Protein AF-0000000085162222 (afdb_homodimer)

Solvent-accessible surface area (backbone atoms only — not comparable to full-atom values): 20323 Å² total; per-residue (Å²): 113,52,73,44,57,71,78,53,86,78,45,79,50,59,73,36,70,49,78,46,74,47,79,43,82,56,97,87,47,47,28,31,40,34,40,39,37,27,63,34,43,75,60,68,41,73,46,77,55,90,89,38,77,44,76,61,39,38,64,49,14,30,39,41,32,40,37,38,59,94,36,49,45,34,37,40,36,23,17,42,73,84,66,46,70,60,36,41,39,35,40,35,26,77,35,52,42,71,39,88,97,62,36,31,32,37,43,54,58,35,33,40,41,30,39,80,86,60,56,61,46,80,44,44,62,67,53,32,50,50,35,41,76,71,62,55,41,51,70,60,54,54,34,47,49,54,36,52,50,34,52,50,51,43,47,45,74,73,41,40,68,62,52,50,52,56,53,47,49,53,49,55,57,48,49,53,52,52,52,53,56,52,58,59,56,61,64,67,75,105,112,51,74,45,58,70,79,53,86,79,45,79,50,59,72,36,70,47,78,47,74,46,81,44,81,55,98,89,47,45,28,32,39,34,38,40,37,27,63,33,42,75,61,67,41,73,46,79,55,90,91,39,78,46,75,61,40,37,64,47,14,31,38,40,31,40,38,40,58,91,34,49,45,34,36,40,34,23,17,42,73,85,66,46,72,61,35,40,39,34,40,34,28,77,36,51,43,70,40,88,98,62,36,30,31,38,45,54,58,34,32,42,41,30,39,80,86,59,56,61,44,81,43,46,63,66,53,33,50,50,35,41,76,70,62,56,43,50,70,60,56,56,34,47,51,53,35,52,50,35,52,50,51,43,48,44,74,72,42,40,69,62,50,50,51,56,52,47,49,53,50,54,55,49,50,52,53,52,55,53,56,51,59,59,55,60,63,66,75,106

Sequence (380 aa):
MKVKYIDKRHWRRLIERDYTEVKVNNNKFKGIIGLITMKKVKEPLKVNVVGQTIVVADDNYQWLQIVPDKKRYSITVMLDEQGSPLEYYFDINIKNITQKGKARTVDLCLDVIVLPNGKYELVDEDDLLRALESKQISKKQYHEAYIIAHQLMMKIDNDFPGMQDNIMYCYNKIKRKYLSDKHTTHHHRSMKVKYIDKRHWRRLIERDYTEVKVNNNKFKGIIGLITMKKVKEPLKVNVVGQTIVVADDNYQWLQIVPDKKRYSITVMLDEQGSPLEYYFDINIKNITQKGKARTVDLCLDVIVLPNGKYELVDEDDLLRALESKQISKKQYHEAYIIAHQLMMKIDNDFPGMQDNIMYCYNKIKRKYLSDKHTTHHHRS

Organism: Staphylococcus carnosus (strain TM300) (NCBI:txid396513)

InterPro domains:
  IPR007295 Domain of unknown function DUF402 [PF04167] (62-158)
  IPR035930 FomD-like superfamily [G3DSA:2.40.380.10] (38-166)
  IPR035930 FomD-like superfamily [SSF159234] (1-158)

Radius of gyration: 27.41 Å; Cα contacts (8 Å, |Δi|>4): 811; chains: 2; bounding box: 39×102×57 Å

Nearest PDB structures (foldseek):
  8rza-assembly1_A-2  TM=8.280E-01  e=1.532E-06  Pyrococcus furiosus
  8wo8-assembly1_A-3  TM=7.906E-01  e=1.353E-05  Pyrococcus furiosus DSM 3638
  3exm-assembly1_A  TM=7.056E-01  e=6.545E-06  Streptomyces coelicolor A3(2)
  8rzf-assembly1_A  TM=7.342E-01  e=1.023E-05  Sulfolobus acidocaldarius
  7d8q-assembly1_A  TM=6.157E-01  e=6.921E-06  Staphylococcus aureus RF122

pLDDT: mean 95.23, std 9.15, range [34.5, 98.88]

Structure (mmCIF, N/CA/C/O backbone):
data_AF-0000000085162222-model_v1
#
loop_
_entity.id
_entity.type
_entity.pdbx_description
1 polymer 'DUF402 domain-containing protein'
#
loop_
_atom_site.group_PDB
_atom_site.id
_atom_site.type_symbol
_atom_site.label_atom_id
_atom_site.label_alt_id
_atom_site.label_comp_id
_atom_site.label_asym_id
_atom_site.label_entity_id
_atom_site.label_seq_id
_atom_site.pdbx_PDB_ins_code
_atom_site.Cartn_x
_atom_site.Cartn_y
_atom_site.Cartn_z
_atom_site.occupancy
_atom_site.B_iso_or_equiv
_atom_site.auth_seq_id
_atom_site.auth_comp_id
_atom_site.auth_asym_id
_atom_site.auth_atom_id
_atom_site.pdbx_PDB_model_num
ATOM 1 N N . MET A 1 1 ? 11.953 5.043 16.891 1 71.88 1 MET A N 1
ATOM 2 C CA . MET A 1 1 ? 10.664 5.652 16.562 1 71.88 1 MET A CA 1
ATOM 3 C C . MET A 1 1 ? 10.641 7.125 16.969 1 71.88 1 MET A C 1
ATOM 5 O O . MET A 1 1 ? 11.258 7.512 17.969 1 71.88 1 MET A O 1
ATOM 9 N N . LYS A 1 2 ? 10.109 7.91 16.031 1 86.75 2 LYS A N 1
ATOM 10 C CA . LYS A 1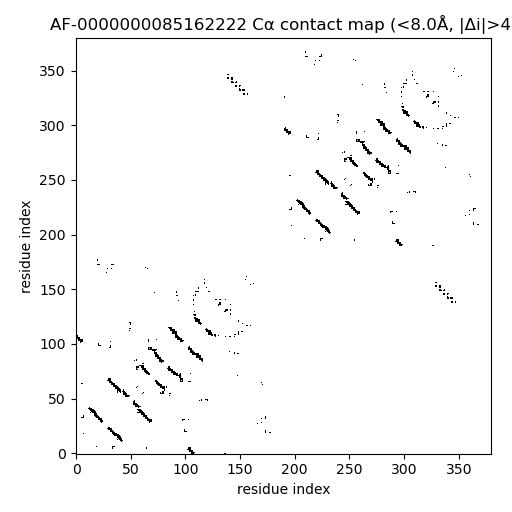 2 ? 10.164 9.352 16.234 1 86.75 2 LYS A CA 1
ATOM 11 C C . LYS A 1 2 ? 8.82 9.891 16.719 1 86.75 2 LYS A C 1
ATOM 13 O O . LYS A 1 2 ? 7.777 9.625 16.125 1 86.75 2 LYS A O 1
ATOM 18 N N . VAL A 1 3 ? 8.781 10.398 17.906 1 93.44 3 VAL A N 1
ATOM 19 C CA . VAL A 1 3 ? 7.613 11.07 18.453 1 93.44 3 VAL A CA 1
ATOM 20 C C . VAL A 1 3 ? 7.59 12.531 18.016 1 93.44 3 VAL A C 1
ATOM 22 O O . VAL A 1 3 ? 8.602 13.227 18.109 1 93.44 3 VAL A O 1
ATOM 25 N N . LYS A 1 4 ? 6.445 12.992 17.484 1 94.81 4 LYS A N 1
ATOM 26 C CA . LYS A 1 4 ? 6.301 14.359 17 1 94.81 4 LYS A CA 1
ATOM 27 C C . LYS A 1 4 ? 5.223 15.109 17.781 1 94.81 4 LYS A C 1
ATOM 29 O O . LYS A 1 4 ? 4.035 14.797 17.672 1 94.81 4 LYS A O 1
ATOM 34 N N . TYR A 1 5 ? 5.688 16.016 18.531 1 95.12 5 TYR A N 1
ATOM 35 C CA . TYR A 1 5 ? 4.723 16.891 19.172 1 95.12 5 TYR A CA 1
ATOM 36 C C . TYR A 1 5 ? 4.195 17.938 18.188 1 95.12 5 TYR A C 1
ATOM 38 O O . TYR A 1 5 ? 4.949 18.469 17.375 1 95.12 5 TYR A O 1
ATOM 46 N N . ILE A 1 6 ? 2.951 18.312 18.359 1 95.94 6 ILE A N 1
ATOM 47 C CA . ILE A 1 6 ? 2.328 19.078 17.281 1 95.94 6 ILE A CA 1
ATOM 48 C C . ILE A 1 6 ? 2.555 20.562 17.5 1 95.94 6 ILE A C 1
ATOM 50 O O . ILE A 1 6 ? 2.324 21.375 16.594 1 95.94 6 ILE A O 1
ATOM 54 N N . ASP A 1 7 ? 3.053 21 18.641 1 93.38 7 ASP A N 1
ATOM 55 C CA . ASP A 1 7 ? 3.221 22.422 18.938 1 93.38 7 ASP A CA 1
ATOM 56 C C . ASP A 1 7 ? 4.543 22.953 18.375 1 93.38 7 ASP A C 1
ATOM 58 O O . ASP A 1 7 ? 4.809 24.156 18.406 1 93.38 7 ASP A O 1
ATOM 62 N N . LYS A 1 8 ? 5.398 22.172 17.859 1 90.62 8 LYS A N 1
ATOM 63 C CA . LYS A 1 8 ? 6.66 22.531 17.219 1 90.62 8 LYS A CA 1
ATOM 64 C C . LYS A 1 8 ? 7.508 23.422 18.125 1 90.62 8 LYS A C 1
ATOM 66 O O . LYS A 1 8 ? 8.141 24.359 17.641 1 90.62 8 LYS A O 1
ATOM 71 N N . ARG A 1 9 ? 7.52 23.141 19.391 1 85.19 9 ARG A N 1
ATOM 72 C CA . ARG A 1 9 ? 8.148 24.031 20.375 1 85.19 9 ARG A CA 1
ATOM 73 C C . ARG A 1 9 ? 9.664 24.062 20.188 1 85.19 9 ARG A C 1
ATOM 75 O O . ARG A 1 9 ? 10.328 25.016 20.594 1 85.19 9 ARG A O 1
ATOM 82 N N . HIS A 1 10 ? 10.117 23.156 19.469 1 86.19 10 HIS A N 1
ATOM 83 C CA . HIS A 1 10 ? 11.57 23.094 19.344 1 86.19 10 HIS A CA 1
ATOM 84 C C . HIS A 1 10 ? 12.008 23.406 17.922 1 86.19 10 HIS A C 1
ATOM 86 O O . HIS A 1 10 ? 13.172 23.188 17.578 1 86.19 10 HIS A O 1
ATOM 92 N N . TRP A 1 11 ? 11.125 23.906 17.125 1 91.12 11 TRP A N 1
ATOM 93 C CA . TRP A 1 11 ? 11.484 24.266 15.758 1 91.12 11 TRP A CA 1
ATOM 94 C C . TRP A 1 11 ? 12.25 25.578 15.719 1 91.12 11 TRP A C 1
ATOM 96 O O . TRP A 1 11 ? 11.672 26.641 15.914 1 91.12 11 TRP A O 1
ATOM 106 N N . ARG A 1 12 ? 13.422 25.562 15.391 1 92.06 12 ARG A N 1
ATOM 107 C CA . ARG A 1 12 ? 14.367 26.672 15.539 1 92.06 12 ARG A CA 1
ATOM 108 C C . ARG A 1 12 ? 14.031 27.797 14.57 1 92.06 12 ARG A C 1
ATOM 110 O O . ARG A 1 12 ? 14.422 28.953 14.797 1 92.06 12 ARG A O 1
ATOM 117 N N . ARG A 1 13 ? 13.32 27.531 13.555 1 94.75 13 ARG A N 1
ATOM 118 C CA . ARG A 1 13 ? 12.977 28.547 12.562 1 94.75 13 ARG A CA 1
ATOM 119 C C . ARG A 1 13 ? 11.93 29.5 13.102 1 94.75 13 ARG A C 1
ATOM 121 O O . ARG A 1 13 ? 11.758 30.609 12.57 1 94.75 13 ARG A O 1
ATOM 128 N N . LEU A 1 14 ? 11.211 29.062 14.078 1 94.56 14 LEU A N 1
ATOM 129 C CA . LEU A 1 14 ? 10.164 29.891 14.672 1 94.56 14 LEU A CA 1
ATOM 130 C C . LEU A 1 14 ? 10.734 30.812 15.727 1 94.56 14 LEU A C 1
ATOM 132 O O . LEU A 1 14 ? 11.008 30.406 16.859 1 94.56 14 LEU A O 1
ATOM 136 N N . ILE A 1 15 ? 10.914 32.125 15.5 1 95.19 15 ILE A N 1
ATOM 137 C CA . ILE A 1 15 ? 11.461 33.094 16.422 1 95.19 15 ILE A CA 1
ATOM 138 C C . ILE A 1 15 ? 10.367 33.562 17.391 1 95.19 15 ILE A C 1
ATOM 140 O O . ILE A 1 15 ? 10.594 33.625 18.609 1 95.19 15 ILE A O 1
ATOM 144 N N . GLU A 1 16 ? 9.227 33.969 16.891 1 96.25 16 GLU A N 1
ATOM 145 C CA . GLU A 1 16 ? 8.047 34.375 17.641 1 96.25 16 GLU A CA 1
ATOM 146 C C . GLU A 1 16 ? 6.793 33.688 17.125 1 96.25 16 GLU A C 1
ATOM 148 O O . GLU A 1 16 ? 6.52 33.719 15.922 1 96.25 16 GLU A O 1
ATOM 153 N N . ARG A 1 17 ? 6.055 33.062 18 1 95.56 17 ARG A N 1
ATOM 154 C CA . ARG A 1 17 ? 4.871 32.312 17.578 1 95.56 17 ARG A CA 1
ATOM 155 C C . ARG A 1 17 ? 3.768 32.406 18.625 1 95.56 17 ARG A C 1
ATOM 157 O O . ARG A 1 17 ? 4.035 32.688 19.781 1 95.56 17 ARG A O 1
ATOM 164 N N . ASP A 1 18 ? 2.557 32.25 18.141 1 95.75 18 ASP A N 1
ATOM 165 C CA . ASP A 1 18 ? 1.422 31.922 18.984 1 95.75 18 ASP A CA 1
ATOM 166 C C . ASP A 1 18 ? 0.976 30.469 18.766 1 95.75 18 ASP A C 1
ATOM 168 O O . ASP A 1 18 ? 1.063 29.953 17.641 1 95.75 18 ASP A O 1
ATOM 172 N N . TYR A 1 19 ? 0.586 29.844 19.812 1 96.62 19 TYR A N 1
ATOM 173 C CA . TYR A 1 19 ? 0.063 28.484 19.703 1 96.62 19 TYR A CA 1
ATOM 174 C C . TYR A 1 19 ? -1.286 28.375 20.406 1 96.62 19 TYR A C 1
ATOM 176 O O . TYR A 1 19 ? -1.431 28.766 21.562 1 96.62 19 TYR A O 1
ATOM 184 N N . THR A 1 20 ? -2.244 27.938 19.719 1 97 20 THR A N 1
ATOM 185 C CA . THR A 1 20 ? -3.57 27.625 20.234 1 97 20 THR A CA 1
ATOM 186 C C . THR A 1 20 ? -3.893 26.156 20.031 1 97 20 THR A C 1
ATOM 188 O O . THR A 1 20 ? -3.514 25.562 19.016 1 97 20 THR A O 1
ATOM 191 N N . GLU A 1 21 ? -4.539 25.484 20.938 1 97.88 21 GLU A N 1
ATOM 192 C CA . GLU A 1 21 ? -4.918 24.078 20.859 1 97.88 21 GLU A CA 1
ATOM 193 C C . GLU A 1 21 ? -6.34 23.859 21.359 1 97.88 21 GLU A C 1
ATOM 195 O O . GLU A 1 21 ? -6.742 24.438 22.375 1 97.88 21 GLU A O 1
ATOM 200 N N . VAL A 1 22 ? -7.09 23 20.688 1 97.5 22 VAL A N 1
ATOM 201 C CA . VAL A 1 22 ? -8.453 22.703 21.109 1 97.5 22 VAL A CA 1
ATOM 202 C C . VAL A 1 22 ? -8.727 21.219 20.938 1 97.5 22 VAL A C 1
ATOM 204 O O . VAL A 1 22 ? -8.297 20.609 19.953 1 97.5 22 VAL A O 1
ATOM 207 N N . LYS A 1 23 ? -9.328 20.609 21.922 1 97.75 23 LYS A N 1
ATOM 208 C CA . LYS A 1 23 ? -9.883 19.266 21.781 1 97.75 23 LYS A CA 1
ATOM 209 C C . LYS A 1 23 ? -11.305 19.312 21.219 1 97.75 23 LYS A C 1
ATOM 211 O O . LYS A 1 23 ? -12.141 20.078 21.703 1 97.75 23 LYS A O 1
ATOM 216 N N . VAL A 1 24 ? -11.531 18.594 20.25 1 97.69 24 VAL A N 1
ATOM 217 C CA . VAL A 1 24 ? -12.844 18.594 19.594 1 97.69 24 VAL A CA 1
ATOM 218 C C . VAL A 1 24 ? -13.461 17.188 19.688 1 97.69 24 VAL A C 1
ATOM 220 O O . VAL A 1 24 ? -12.766 16.188 19.516 1 97.69 24 VAL A O 1
ATOM 223 N N . ASN A 1 25 ? -14.734 17.016 20.016 1 97.31 25 ASN A N 1
ATOM 224 C CA . ASN A 1 25 ? -15.5 15.773 20.047 1 97.31 25 ASN A CA 1
ATOM 225 C C . ASN A 1 25 ? -16.953 16 19.609 1 97.31 25 ASN A C 1
ATOM 227 O O . ASN A 1 25 ? -17.828 16.172 20.453 1 97.31 25 ASN A O 1
ATOM 231 N N . ASN A 1 26 ? -17.172 16.047 18.375 1 96.5 26 ASN A N 1
ATOM 232 C CA . ASN A 1 26 ? -18.516 16.172 17.828 1 96.5 26 ASN A CA 1
ATOM 233 C C . ASN A 1 26 ? -18.688 15.305 16.578 1 96.5 26 ASN A C 1
ATOM 235 O O . ASN A 1 26 ? -17.844 14.461 16.281 1 96.5 26 ASN A O 1
ATOM 239 N N . ASN A 1 27 ? -19.766 15.406 15.852 1 95.44 27 ASN A N 1
ATOM 240 C CA . ASN A 1 27 ? -20.094 14.531 14.734 1 95.44 27 ASN A CA 1
ATOM 241 C C . ASN A 1 27 ? -19.172 14.773 13.539 1 95.44 27 ASN A C 1
ATOM 243 O O . ASN A 1 27 ? -19.031 13.906 12.68 1 95.44 27 ASN A O 1
ATOM 247 N N . LYS A 1 28 ? -18.469 15.883 13.484 1 95.19 28 LYS A N 1
ATOM 248 C CA . LYS A 1 28 ? -17.656 16.25 12.328 1 95.19 28 LYS A CA 1
ATOM 249 C C . LYS A 1 28 ? -16.188 15.867 12.547 1 95.19 28 LYS A C 1
ATOM 251 O O . LYS A 1 28 ? -15.484 15.508 11.602 1 95.19 28 LYS A O 1
ATOM 256 N N . PHE A 1 29 ? -15.836 15.938 13.828 1 97.81 29 PHE A N 1
ATOM 257 C CA . PHE A 1 29 ? -14.422 15.672 14.094 1 97.81 29 PHE A CA 1
ATOM 258 C C . PHE A 1 29 ? -14.211 15.281 15.555 1 97.81 29 PHE A C 1
ATOM 260 O O . PHE A 1 29 ? -14.812 15.867 16.453 1 97.81 29 PHE A O 1
ATOM 267 N N . LYS A 1 30 ? -13.477 14.289 15.812 1 98.31 30 LYS A N 1
ATOM 268 C CA . LYS A 1 30 ? -13.008 13.867 17.125 1 98.31 30 LYS A CA 1
ATOM 269 C C . LYS A 1 30 ? -11.484 13.797 17.172 1 98.31 30 LYS A C 1
ATOM 271 O O . LYS A 1 30 ? -10.875 13.016 16.453 1 98.31 30 LYS A O 1
ATOM 276 N N . GLY A 1 31 ? -10.828 14.68 17.953 1 98.62 31 GLY A N 1
ATOM 277 C CA . GLY A 1 31 ? -9.375 14.75 18.062 1 98.62 31 GLY A CA 1
ATOM 278 C C . GLY A 1 31 ? -8.875 16.078 18.562 1 98.62 31 GLY A C 1
ATOM 279 O O . GLY A 1 31 ? -9.57 16.766 19.312 1 98.62 31 GLY A O 1
ATOM 280 N N . ILE A 1 32 ? -7.66 16.375 18.328 1 98.69 32 ILE A N 1
ATOM 281 C CA . ILE A 1 32 ? -7.039 17.625 18.766 1 98.69 32 ILE A CA 1
ATOM 282 C C . ILE A 1 32 ? -6.629 18.438 17.547 1 98.69 32 ILE A C 1
ATOM 284 O O . ILE A 1 32 ? -6.133 17.891 16.562 1 98.69 32 ILE A O 1
ATOM 288 N N . ILE A 1 33 ? -6.891 19.719 17.578 1 98.69 33 ILE A N 1
ATOM 289 C CA . ILE A 1 33 ? -6.441 20.672 16.578 1 98.69 33 ILE A CA 1
ATOM 290 C C . ILE A 1 33 ? -5.477 21.672 17.219 1 98.69 33 ILE A C 1
ATOM 292 O O . ILE A 1 33 ? -5.711 22.141 18.328 1 98.69 33 ILE A O 1
ATOM 296 N N . GLY A 1 34 ? -4.414 21.891 16.578 1 98.44 34 GLY A N 1
ATOM 297 C CA . GLY A 1 34 ? -3.467 22.922 16.969 1 98.44 34 GLY A CA 1
ATOM 298 C C . GLY A 1 34 ? -3.199 23.922 15.867 1 98.44 34 GLY A C 1
ATOM 299 O O . GLY A 1 34 ? -3.154 23.578 14.688 1 98.44 34 GLY A O 1
ATOM 300 N N . LEU A 1 35 ? -3.039 25.156 16.25 1 98.38 35 LEU A N 1
ATOM 301 C CA . LEU A 1 35 ? -2.729 26.219 15.305 1 98.38 35 LEU A CA 1
ATOM 302 C C . LEU A 1 35 ? -1.463 26.969 15.719 1 98.38 35 LEU A C 1
ATOM 304 O O . LEU A 1 35 ? -1.396 27.516 16.812 1 98.38 35 LEU A O 1
ATOM 308 N N . ILE A 1 36 ? -0.525 26.891 14.914 1 98 36 ILE A N 1
ATOM 309 C CA . ILE A 1 36 ? 0.701 27.656 15.086 1 98 36 ILE A CA 1
ATOM 310 C C . ILE A 1 36 ? 0.65 28.906 14.211 1 98 36 ILE A C 1
ATOM 312 O O . ILE A 1 36 ? 0.542 28.812 12.984 1 98 36 ILE A O 1
ATOM 316 N N . THR A 1 37 ? 0.697 30.062 14.789 1 97.44 37 THR A N 1
ATOM 317 C CA . THR A 1 37 ? 0.784 31.328 14.062 1 97.44 37 THR A CA 1
ATOM 318 C C . THR A 1 37 ? 2.201 31.891 14.117 1 97.44 37 THR A C 1
ATOM 320 O O . THR A 1 37 ? 2.693 32.219 15.195 1 97.44 37 THR A O 1
ATOM 323 N N . MET A 1 38 ? 2.811 32 12.984 1 97.88 38 MET A N 1
ATOM 324 C CA . MET A 1 38 ? 4.195 32.438 12.891 1 97.88 38 MET A CA 1
ATOM 325 C C . MET A 1 38 ? 4.273 33.969 12.789 1 97.88 38 MET A C 1
ATOM 327 O O . MET A 1 38 ? 4.27 34.531 11.688 1 97.88 38 MET A O 1
ATOM 331 N N . LYS A 1 39 ? 4.492 34.531 13.945 1 97.25 39 LYS A N 1
ATOM 332 C CA . LYS A 1 39 ? 4.629 35.969 13.922 1 97.25 39 LYS A CA 1
ATOM 333 C C . LYS A 1 39 ? 5.918 36.406 13.211 1 97.25 39 LYS A C 1
ATOM 335 O O . LYS A 1 39 ? 5.918 37.344 12.414 1 97.25 39 LYS A O 1
ATOM 340 N N . LYS A 1 40 ? 6.996 35.75 13.594 1 97.94 40 LYS A N 1
ATOM 341 C CA . LYS A 1 40 ? 8.305 36 12.992 1 97.94 40 LYS A CA 1
ATOM 342 C C . LYS A 1 40 ? 9.07 34.688 12.805 1 97.94 40 LYS A C 1
ATOM 344 O O . LYS A 1 40 ? 9.133 33.875 13.719 1 97.94 40 LYS A O 1
ATOM 349 N N . VAL A 1 41 ? 9.617 34.469 11.578 1 98.06 41 VAL A N 1
ATOM 350 C CA . VAL A 1 41 ? 10.461 33.281 11.328 1 98.06 41 VAL A CA 1
ATOM 351 C C . VAL A 1 41 ? 11.883 33.75 11.008 1 98.06 41 VAL A C 1
ATOM 353 O O . VAL A 1 41 ? 12.094 34.875 10.562 1 98.06 41 VAL A O 1
ATOM 356 N N . LYS A 1 42 ? 12.82 32.938 11.289 1 97.94 42 LYS A N 1
ATOM 357 C CA . LYS A 1 42 ? 14.219 33.25 11.008 1 97.94 42 LYS A CA 1
ATOM 358 C C . LYS A 1 42 ? 14.438 33.469 9.516 1 97.94 42 LYS A C 1
ATOM 360 O O . LYS A 1 42 ? 15.117 34.438 9.125 1 97.94 42 LYS A O 1
ATOM 365 N N . GLU A 1 43 ? 13.891 32.656 8.695 1 98.12 43 GLU A N 1
ATOM 366 C CA . GLU A 1 43 ? 13.867 32.75 7.238 1 98.12 43 GLU A CA 1
ATOM 367 C C . GLU A 1 43 ? 12.742 31.922 6.645 1 98.12 43 GLU A C 1
ATOM 369 O O . GLU A 1 43 ? 12.344 30.906 7.223 1 98.12 43 GLU A O 1
ATOM 374 N N . PRO A 1 44 ? 12.242 32.344 5.531 1 98.31 44 PRO A N 1
ATOM 375 C CA . PRO A 1 44 ? 11.18 31.547 4.898 1 98.31 44 PRO A CA 1
ATOM 376 C C . PRO A 1 44 ? 11.617 30.109 4.586 1 98.31 44 PRO A C 1
ATOM 378 O O . PRO A 1 44 ? 12.781 29.875 4.285 1 98.31 44 PRO A O 1
ATOM 381 N N . LEU A 1 45 ? 10.719 29.188 4.695 1 98.12 45 LEU A N 1
ATOM 382 C CA . LEU A 1 45 ? 10.953 27.797 4.301 1 98.12 45 LEU A CA 1
ATOM 383 C C . LEU A 1 45 ? 10.398 27.531 2.906 1 98.12 45 LEU A C 1
ATOM 385 O O . LEU A 1 45 ? 9.188 27.641 2.68 1 98.12 45 LEU A O 1
ATOM 389 N N . LYS A 1 46 ? 11.258 27.203 2.01 1 98.06 46 LYS A N 1
ATOM 390 C CA . LYS A 1 46 ? 10.891 26.859 0.644 1 98.06 46 LYS A CA 1
ATOM 391 C C . LYS A 1 46 ? 11 25.344 0.422 1 98.06 46 LYS A C 1
ATOM 393 O O . LYS A 1 46 ? 11.969 24.719 0.853 1 98.06 46 LYS A O 1
ATOM 398 N N . VAL A 1 47 ? 9.945 24.781 -0.18 1 97.75 47 VAL A N 1
ATOM 399 C CA . VAL A 1 47 ? 9.969 23.344 -0.431 1 97.75 47 VAL A CA 1
ATOM 400 C C . VAL A 1 47 ? 9.609 23.062 -1.89 1 97.75 47 VAL A C 1
ATOM 402 O O . VAL A 1 47 ? 8.93 23.875 -2.533 1 97.75 47 VAL A O 1
ATOM 405 N N . ASN A 1 48 ? 10.141 22.016 -2.434 1 97.06 48 ASN A N 1
ATOM 406 C CA . ASN A 1 48 ? 9.742 21.516 -3.746 1 97.06 48 ASN A CA 1
ATOM 407 C C . ASN A 1 48 ? 8.758 20.344 -3.631 1 97.06 48 ASN A C 1
ATOM 409 O O . ASN A 1 48 ? 9.102 19.297 -3.102 1 97.06 48 ASN A O 1
ATOM 413 N N . VAL A 1 49 ? 7.539 20.5 -4.074 1 95.44 49 VAL A N 1
ATOM 414 C CA . VAL A 1 49 ? 6.496 19.484 -3.988 1 95.44 49 VAL A CA 1
ATOM 415 C C . VAL A 1 49 ? 5.793 19.344 -5.336 1 95.44 49 VAL A C 1
ATOM 417 O O . VAL A 1 49 ? 5.297 20.328 -5.891 1 95.44 49 VAL A O 1
ATOM 420 N N . VAL A 1 50 ? 5.688 18.062 -5.805 1 95 50 VAL A N 1
ATOM 421 C CA . VAL A 1 50 ? 5.027 17.734 -7.062 1 95 50 VAL A CA 1
ATOM 422 C C . VAL A 1 50 ? 5.535 18.656 -8.164 1 95 50 VAL A C 1
ATOM 424 O O . VAL A 1 50 ? 4.742 19.281 -8.891 1 95 50 VAL A O 1
ATOM 427 N N . GLY A 1 51 ? 6.797 18.969 -8.172 1 93.12 51 GLY A N 1
ATOM 428 C CA . GLY A 1 51 ? 7.461 19.688 -9.25 1 93.12 51 GLY A CA 1
ATOM 429 C C . GLY A 1 51 ? 7.328 21.188 -9.141 1 93.12 51 GLY A C 1
ATOM 430 O O . GLY A 1 51 ? 7.641 21.922 -10.086 1 93.12 51 GLY A O 1
ATOM 431 N N . GLN A 1 52 ? 6.848 21.688 -8.055 1 95.94 52 GLN A N 1
ATOM 432 C CA . GLN A 1 52 ? 6.738 23.125 -7.859 1 95.94 52 GLN A CA 1
ATOM 433 C C . GLN A 1 52 ? 7.445 23.562 -6.578 1 95.94 52 GLN A C 1
ATOM 435 O O . GLN A 1 52 ? 7.508 22.797 -5.609 1 95.94 52 GLN A O 1
ATOM 440 N N . THR A 1 53 ? 7.957 24.766 -6.594 1 97.25 53 THR A N 1
ATOM 441 C CA . THR A 1 53 ? 8.578 25.359 -5.414 1 97.25 53 THR A CA 1
ATOM 442 C C . THR A 1 53 ? 7.621 26.328 -4.73 1 97.25 53 THR A C 1
ATOM 444 O O . THR A 1 53 ? 7.105 27.25 -5.363 1 97.25 53 THR A O 1
ATOM 447 N N . ILE A 1 54 ? 7.406 26.094 -3.471 1 97.56 54 ILE A N 1
ATOM 448 C CA . ILE A 1 54 ? 6.488 26.984 -2.756 1 97.56 54 ILE A CA 1
ATOM 449 C C . ILE A 1 54 ? 7.078 27.344 -1.397 1 97.56 54 ILE A C 1
ATOM 451 O O . ILE A 1 54 ? 7.895 26.609 -0.846 1 97.56 54 ILE A O 1
ATOM 455 N N . VAL A 1 55 ? 6.711 28.5 -0.917 1 98.38 55 VAL A N 1
ATOM 456 C CA . VAL A 1 55 ? 7.055 28.922 0.44 1 98.38 55 VAL A CA 1
ATOM 457 C C . VAL A 1 55 ? 5.965 28.453 1.409 1 98.38 55 VAL A C 1
ATOM 459 O O . VAL A 1 55 ? 4.801 28.844 1.269 1 98.38 55 VAL A O 1
ATOM 462 N N . VAL A 1 56 ? 6.352 27.672 2.447 1 98.5 56 VAL A N 1
ATOM 463 C CA . VAL A 1 56 ? 5.316 27.078 3.283 1 98.5 56 VAL A CA 1
ATOM 464 C C . VAL A 1 56 ? 5.418 27.625 4.703 1 98.5 56 VAL A C 1
ATOM 466 O O . VAL A 1 56 ? 4.57 27.328 5.551 1 98.5 56 VAL A O 1
ATOM 469 N N . ALA A 1 57 ? 6.457 28.391 5.012 1 98.44 57 ALA A N 1
ATOM 470 C CA . ALA A 1 57 ? 6.605 29.125 6.266 1 98.44 57 ALA A CA 1
ATOM 471 C C . ALA A 1 57 ? 7.184 30.516 6.023 1 98.44 57 ALA A C 1
ATOM 473 O O . ALA A 1 57 ? 8.156 30.672 5.277 1 98.44 57 ALA A O 1
ATOM 474 N N . ASP A 1 58 ? 6.59 31.422 6.52 1 98.5 58 ASP A N 1
ATOM 475 C CA . ASP A 1 58 ? 6.977 32.844 6.469 1 98.5 58 ASP A CA 1
ATOM 476 C C . ASP A 1 58 ? 6.293 33.625 7.578 1 98.5 58 ASP A C 1
ATOM 478 O O . ASP A 1 58 ? 5.477 33.094 8.328 1 98.5 58 ASP A O 1
ATOM 482 N N . ASP A 1 59 ? 6.75 34.906 7.715 1 98.38 59 ASP A N 1
ATOM 483 C CA . ASP A 1 59 ? 6.07 35.781 8.68 1 98.38 59 ASP A CA 1
ATOM 484 C C . ASP A 1 59 ? 4.566 35.812 8.414 1 98.38 59 ASP A C 1
ATOM 486 O O . ASP A 1 59 ? 4.133 35.969 7.277 1 98.38 59 ASP A O 1
ATOM 490 N N . ASN A 1 60 ? 3.75 35.5 9.492 1 98.12 60 ASN A N 1
ATOM 491 C CA . ASN A 1 60 ? 2.295 35.625 9.523 1 98.12 60 ASN A CA 1
ATOM 492 C C . ASN A 1 60 ? 1.626 34.438 8.852 1 98.12 60 ASN A C 1
ATOM 494 O O . ASN A 1 60 ? 0.404 34.406 8.695 1 98.12 60 ASN A O 1
ATOM 498 N N . TYR A 1 61 ? 2.451 33.406 8.391 1 98.56 61 TYR A N 1
ATOM 499 C CA . TYR A 1 61 ? 1.866 32.125 7.973 1 98.56 61 TYR A CA 1
ATOM 500 C C . TYR A 1 61 ? 1.332 31.359 9.164 1 98.56 61 TYR A C 1
ATOM 502 O O . TYR A 1 61 ? 1.634 31.688 10.32 1 98.56 61 TYR A O 1
ATOM 510 N N . GLN A 1 62 ? 0.493 30.422 8.922 1 98.5 62 GLN A N 1
ATOM 511 C CA . GLN A 1 62 ? -0.05 29.547 9.953 1 98.5 62 GLN A CA 1
ATOM 512 C C . GLN A 1 62 ? 0.078 28.078 9.547 1 98.5 62 GLN A C 1
ATOM 514 O O . GLN A 1 62 ? -0.029 27.75 8.367 1 98.5 62 GLN A O 1
ATOM 519 N N . TRP A 1 63 ? 0.38 27.25 10.469 1 98.69 63 TRP A N 1
ATOM 520 C CA . TRP A 1 63 ? 0.28 25.797 10.32 1 98.69 63 TRP A CA 1
ATOM 521 C C . TRP A 1 63 ? -0.85 25.234 11.18 1 98.69 63 TRP A C 1
ATOM 523 O O . TRP A 1 63 ? -0.85 25.391 12.398 1 98.69 63 TRP A O 1
ATOM 533 N N . LEU A 1 64 ? -1.812 24.672 10.523 1 98.81 64 LEU A N 1
ATOM 534 C CA . LEU A 1 64 ? -2.891 23.969 11.195 1 98.81 64 LEU A CA 1
ATOM 535 C C . LEU A 1 64 ? -2.527 22.5 11.398 1 98.81 64 LEU A C 1
ATOM 537 O O . LEU A 1 64 ? -2.258 21.781 10.43 1 98.81 64 LEU A O 1
ATOM 541 N N . GLN A 1 65 ? -2.428 22.047 12.625 1 98.69 65 GLN A N 1
ATOM 542 C CA . GLN A 1 65 ? -2.16 20.656 12.969 1 98.69 65 GLN A CA 1
ATOM 543 C C . GLN A 1 65 ? -3.447 19.922 13.336 1 98.69 65 GLN A C 1
ATOM 545 O O . GLN A 1 65 ? -4.18 20.359 14.227 1 98.69 65 GLN A O 1
ATOM 550 N N . ILE A 1 66 ? -3.748 18.875 12.656 1 98.88 66 ILE A N 1
ATOM 551 C CA . ILE A 1 66 ? -4.945 18.078 12.906 1 98.88 66 ILE A CA 1
ATOM 552 C C . ILE A 1 66 ? -4.551 16.656 13.297 1 98.88 66 ILE A C 1
ATOM 554 O O . ILE A 1 66 ? -3.939 15.945 12.5 1 98.88 66 ILE A O 1
ATOM 558 N N . VAL A 1 67 ? -4.898 16.234 14.516 1 98.81 67 VAL A N 1
ATOM 559 C CA . VAL A 1 67 ? -4.602 14.906 15.039 1 98.81 67 VAL A CA 1
ATOM 560 C C . VAL A 1 67 ? -5.902 14.172 15.367 1 98.81 67 VAL A C 1
ATOM 562 O O . VAL A 1 67 ? -6.387 14.234 16.5 1 98.81 67 VAL A O 1
ATOM 565 N N . PRO A 1 68 ? -6.441 13.43 14.398 1 98.81 68 PRO A N 1
ATOM 566 C CA . PRO A 1 68 ? -7.703 12.727 14.641 1 98.81 68 PRO A CA 1
ATOM 567 C C . PRO A 1 68 ? -7.551 11.547 15.609 1 98.81 68 PRO A C 1
ATOM 569 O O . PRO A 1 68 ? -6.539 10.844 15.57 1 98.81 68 PRO A O 1
ATOM 572 N N . ASP A 1 69 ? -8.555 11.312 16.359 1 98.25 69 ASP A N 1
ATOM 573 C CA . ASP A 1 69 ? -8.594 10.18 17.281 1 98.25 69 ASP A CA 1
ATOM 574 C C . ASP A 1 69 ? -8.688 8.859 16.516 1 98.25 69 ASP A C 1
ATOM 576 O O . ASP A 1 69 ? -9.414 8.75 15.539 1 98.25 69 ASP A O 1
ATOM 580 N N . LYS A 1 70 ? -7.914 7.902 16.953 1 97 70 LYS A N 1
ATOM 581 C CA . LYS A 1 70 ? -7.984 6.504 16.516 1 97 70 LYS A CA 1
ATOM 582 C C . LYS A 1 70 ? -7.715 6.371 15.023 1 97 70 LYS A C 1
ATOM 584 O O . LYS A 1 70 ? -8.273 5.488 14.367 1 97 70 LYS A O 1
ATOM 589 N N . LYS A 1 71 ? -7.066 7.344 14.445 1 98.19 71 LYS A N 1
ATOM 590 C CA . LYS A 1 71 ? -6.59 7.246 13.07 1 98.19 71 LYS A CA 1
ATOM 591 C C . LYS A 1 71 ? -5.078 7.051 13.023 1 98.19 71 LYS A C 1
ATOM 593 O O . LYS A 1 71 ? -4.395 7.227 14.031 1 98.19 71 LYS A O 1
ATOM 598 N N . ARG A 1 72 ? -4.582 6.664 11.922 1 98.56 72 ARG A N 1
ATOM 599 C CA . ARG A 1 72 ? -3.178 6.316 11.742 1 98.56 72 ARG A CA 1
ATOM 600 C C . ARG A 1 72 ? -2.463 7.352 10.883 1 98.56 72 ARG A C 1
ATOM 602 O O . ARG A 1 72 ? -1.489 7.035 10.195 1 98.56 72 ARG A O 1
ATOM 609 N N . TYR A 1 73 ? -2.984 8.516 10.82 1 98.81 73 TYR A N 1
ATOM 610 C CA . TYR A 1 73 ? -2.355 9.641 10.133 1 98.81 73 TYR A CA 1
ATOM 611 C C . TYR A 1 73 ? -2.709 10.953 10.812 1 98.81 73 TYR A C 1
ATOM 613 O O . TYR A 1 73 ? -3.695 11.039 11.547 1 98.81 73 TYR A O 1
ATOM 621 N N . SER A 1 74 ? -1.928 11.93 10.703 1 98.81 74 SER A N 1
ATOM 622 C CA . SER A 1 74 ? -2.166 13.32 11.086 1 98.81 74 SER A CA 1
ATOM 623 C C . SER A 1 74 ? -1.918 14.266 9.914 1 98.81 74 SER A C 1
ATOM 625 O O . SER A 1 74 ? -1.354 13.867 8.898 1 98.81 74 SER A O 1
ATOM 627 N N . ILE A 1 75 ? -2.432 15.484 10.055 1 98.88 75 ILE A N 1
ATOM 628 C CA . ILE A 1 75 ? -2.352 16.422 8.945 1 98.88 75 ILE A CA 1
ATOM 629 C C . ILE A 1 75 ? -1.75 17.75 9.43 1 98.88 75 ILE A C 1
ATOM 631 O O . ILE A 1 75 ? -2.135 18.266 10.484 1 98.88 75 ILE A O 1
ATOM 635 N N . THR A 1 76 ? -0.791 18.234 8.766 1 98.75 76 THR A N 1
ATOM 636 C CA . THR A 1 76 ? -0.35 19.625 8.875 1 98.75 76 THR A CA 1
ATOM 637 C C . THR A 1 76 ? -0.739 20.406 7.625 1 98.75 76 THR A C 1
ATOM 639 O O . THR A 1 76 ? -0.325 20.062 6.512 1 98.75 76 THR A O 1
ATOM 642 N N . VAL A 1 77 ? -1.565 21.344 7.805 1 98.88 77 VAL A N 1
ATOM 643 C CA . VAL A 1 77 ? -1.931 22.219 6.703 1 98.88 77 VAL A CA 1
ATOM 644 C C . VAL A 1 77 ? -1.155 23.531 6.809 1 98.88 77 VAL A C 1
ATOM 646 O O . VAL A 1 77 ? -1.244 24.234 7.816 1 98.88 77 VAL A O 1
ATOM 649 N N . MET A 1 78 ? -0.377 23.844 5.812 1 98.75 78 MET A N 1
ATOM 650 C CA . MET A 1 78 ? 0.358 25.094 5.746 1 98.75 78 MET A CA 1
ATOM 651 C C . MET A 1 78 ? -0.466 26.172 5.047 1 98.75 78 MET A C 1
ATOM 653 O O . MET A 1 78 ? -0.919 25.969 3.916 1 98.75 78 MET A O 1
ATOM 657 N N . LEU A 1 79 ? -0.686 27.234 5.73 1 98.75 79 LEU A N 1
ATOM 658 C CA . LEU A 1 79 ? -1.54 28.312 5.238 1 98.75 79 LEU A CA 1
ATOM 659 C C . LEU A 1 79 ? -0.747 29.609 5.082 1 98.75 79 LEU A C 1
ATOM 661 O O . LEU A 1 79 ? 0.12 29.922 5.902 1 98.75 79 LEU A O 1
ATOM 665 N N . ASP A 1 80 ? -1.088 30.422 4.113 1 98.5 80 ASP A N 1
ATOM 666 C CA . ASP A 1 80 ? -0.454 31.734 3.959 1 98.5 80 ASP A CA 1
ATOM 667 C C . ASP A 1 80 ? -1.101 32.75 4.879 1 98.5 80 ASP A C 1
ATOM 669 O O . ASP A 1 80 ? -1.894 32.406 5.754 1 98.5 80 ASP A O 1
ATOM 673 N N . GLU A 1 81 ? -0.644 34 4.75 1 97.44 81 GLU A N 1
ATOM 674 C CA . GLU A 1 81 ? -1.067 35.062 5.664 1 97.44 81 GLU A CA 1
ATOM 675 C C . GLU A 1 81 ? -2.559 35.344 5.523 1 97.44 81 GLU A C 1
ATOM 677 O O . GLU A 1 81 ? -3.17 35.938 6.414 1 97.44 81 GLU A O 1
ATOM 682 N N . GLN A 1 82 ? -3.186 34.875 4.395 1 97.12 82 GLN A N 1
ATOM 683 C CA . GLN A 1 82 ? -4.609 35.094 4.168 1 97.12 82 GLN A CA 1
ATOM 684 C C . GLN A 1 82 ? -5.43 33.906 4.633 1 97.12 82 GLN A C 1
ATOM 686 O O . GLN A 1 82 ? -6.66 33.906 4.555 1 97.12 82 GLN A O 1
ATOM 691 N N . GLY A 1 83 ? -4.754 32.875 5.113 1 97.31 83 GLY A N 1
ATOM 692 C CA . GLY A 1 83 ? -5.449 31.672 5.562 1 97.31 83 GLY A CA 1
ATOM 693 C C . GLY A 1 83 ? -5.75 30.703 4.434 1 97.31 83 GLY A C 1
ATOM 694 O O . GLY A 1 83 ? -6.594 29.828 4.582 1 97.31 83 GLY A O 1
ATOM 695 N N . SER A 1 84 ? -5.105 30.906 3.328 1 98.06 84 SER A N 1
ATOM 696 C CA . SER A 1 84 ? -5.285 30 2.195 1 98.06 84 SER A CA 1
ATOM 697 C C . SER A 1 84 ? -4.32 28.828 2.27 1 98.06 84 SER A C 1
ATOM 699 O O . SER A 1 84 ? -3.111 29.016 2.43 1 98.06 84 SER A O 1
ATOM 701 N N . PRO A 1 85 ? -4.867 27.625 2.076 1 98.75 85 PRO A N 1
ATOM 702 C CA . PRO A 1 85 ? -3.975 26.469 2.127 1 98.75 85 PRO A CA 1
ATOM 703 C C . PRO A 1 85 ? -2.957 26.453 0.988 1 98.75 85 PRO A C 1
ATOM 705 O O . PRO A 1 85 ? -3.303 26.75 -0.157 1 98.75 85 PRO A O 1
ATOM 708 N N . LEU A 1 86 ? -1.729 26.141 1.332 1 98.62 86 LEU A N 1
ATOM 709 C CA . LEU A 1 86 ? -0.634 26.016 0.375 1 98.62 86 LEU A CA 1
ATOM 710 C C . LEU A 1 86 ? -0.265 24.562 0.149 1 98.62 86 LEU A C 1
ATOM 712 O O . LEU A 1 86 ? 0.089 24.172 -0.965 1 98.62 86 LEU A O 1
ATOM 716 N N . GLU A 1 87 ? -0.333 23.812 1.173 1 98.44 87 GLU A N 1
ATOM 717 C CA . GLU A 1 87 ? 0.105 22.422 1.193 1 98.44 87 GLU A CA 1
ATOM 718 C C . GLU A 1 87 ? -0.583 21.641 2.312 1 98.44 87 GLU A C 1
ATOM 720 O O . GLU A 1 87 ? -0.805 22.172 3.4 1 98.44 87 GLU A O 1
ATOM 725 N N . TYR A 1 88 ? -1.015 20.422 2.02 1 98.81 88 TYR A N 1
ATOM 726 C CA . TYR A 1 88 ? -1.512 19.469 2.994 1 98.81 88 TYR A CA 1
ATOM 727 C C . TYR A 1 88 ? -0.51 18.328 3.203 1 98.81 88 TYR A C 1
ATOM 729 O O . TYR A 1 88 ? -0.203 17.594 2.271 1 98.81 88 TYR A O 1
ATOM 737 N N . TYR A 1 89 ? 0.042 18.25 4.359 1 98.44 89 TYR A N 1
ATOM 738 C CA . TYR A 1 89 ? 1.064 17.266 4.711 1 98.44 89 TYR A CA 1
ATOM 739 C C . TYR A 1 89 ? 0.488 16.172 5.598 1 98.44 89 TYR A C 1
ATOM 741 O O . TYR A 1 89 ? 0.232 16.391 6.785 1 98.44 89 TYR A O 1
ATOM 749 N N . PHE A 1 90 ? 0.28 14.945 5.047 1 98.88 90 PHE A N 1
ATOM 750 C CA . PHE A 1 90 ? -0.228 13.805 5.801 1 98.88 90 PHE A CA 1
ATOM 751 C C . PHE A 1 90 ? 0.919 12.945 6.32 1 98.88 90 PHE A C 1
ATOM 753 O O . PHE A 1 90 ? 1.66 12.352 5.539 1 98.88 90 PHE A O 1
ATOM 760 N N . ASP A 1 91 ? 1.069 12.891 7.582 1 98.62 91 ASP A N 1
ATOM 761 C CA . ASP A 1 91 ? 2.018 11.984 8.219 1 98.62 91 ASP A CA 1
ATOM 762 C C . ASP A 1 91 ? 1.367 10.641 8.539 1 98.62 91 ASP A C 1
ATOM 764 O O . ASP A 1 91 ? 0.347 10.586 9.227 1 98.62 91 ASP A O 1
ATOM 768 N N . ILE A 1 92 ? 1.91 9.555 8.039 1 98.81 92 ILE A N 1
ATOM 769 C CA . ILE A 1 92 ? 1.465 8.219 8.438 1 98.81 92 ILE A CA 1
ATOM 770 C C . ILE A 1 92 ? 2.072 7.855 9.789 1 98.81 92 ILE A C 1
ATOM 772 O O . ILE A 1 92 ? 3.275 8.023 10 1 98.81 92 ILE A O 1
ATOM 776 N N . ASN A 1 93 ? 1.224 7.395 10.734 1 98.75 93 ASN A N 1
ATOM 777 C CA . ASN A 1 93 ? 1.656 7.188 12.109 1 98.75 93 ASN A CA 1
ATOM 778 C C . ASN A 1 93 ? 1.342 5.773 12.594 1 98.75 93 ASN A C 1
ATOM 780 O O . ASN A 1 93 ? 0.428 5.129 12.078 1 98.75 93 ASN A O 1
ATOM 784 N N . ILE A 1 94 ? 2.133 5.336 13.547 1 98 94 ILE A N 1
ATOM 785 C CA . ILE A 1 94 ? 1.74 4.145 14.289 1 98 94 ILE A CA 1
ATOM 786 C C . ILE A 1 94 ? 0.462 4.422 15.078 1 98 94 ILE A C 1
ATOM 788 O O . ILE A 1 94 ? -0.476 3.623 15.055 1 98 94 ILE A O 1
ATOM 792 N N . LYS A 1 95 ? 0.473 5.539 15.68 1 98 95 LYS A N 1
ATOM 793 C CA . LYS A 1 95 ? -0.706 5.969 16.422 1 98 95 LYS A CA 1
ATOM 794 C C . LYS A 1 95 ? -0.666 7.469 16.703 1 98 95 LYS A C 1
ATOM 796 O O . LYS A 1 95 ? 0.397 8.094 16.625 1 98 95 LYS A O 1
ATOM 801 N N . ASN A 1 96 ? -1.84 8.016 16.969 1 98.56 96 ASN A N 1
ATOM 802 C CA . ASN A 1 96 ? -2.027 9.383 17.438 1 98.56 96 ASN A CA 1
ATOM 803 C C . ASN A 1 96 ? -2.355 9.43 18.922 1 98.56 96 ASN A C 1
ATOM 805 O O . ASN A 1 96 ? -3.129 8.602 19.422 1 98.56 96 ASN A O 1
ATOM 809 N N . ILE A 1 97 ? -1.724 10.234 19.609 1 98.06 97 ILE A N 1
ATOM 810 C CA . ILE A 1 97 ? -2.004 10.445 21.016 1 98.06 97 ILE A CA 1
ATOM 811 C C . ILE A 1 97 ? -2.633 11.828 21.219 1 98.06 97 ILE A C 1
ATOM 813 O O . ILE A 1 97 ? -1.937 12.844 21.172 1 98.06 97 ILE A O 1
ATOM 817 N N . THR A 1 98 ? -3.926 11.852 21.484 1 97.94 98 THR A N 1
ATOM 818 C CA . THR A 1 98 ? -4.703 13.086 21.531 1 97.94 98 THR A CA 1
ATOM 819 C C . THR A 1 98 ? -4.891 13.562 22.969 1 97.94 98 THR A C 1
ATOM 821 O O . THR A 1 98 ? -6.02 13.711 23.438 1 97.94 98 THR A O 1
ATOM 824 N N . GLN A 1 99 ? -3.812 13.789 23.625 1 96 99 GLN A N 1
ATOM 825 C CA . GLN A 1 99 ? -3.814 14.375 24.953 1 96 99 GLN A CA 1
ATOM 826 C C . GLN A 1 99 ? -3.621 15.891 24.891 1 96 99 GLN A C 1
ATOM 828 O O . GLN A 1 99 ? -2.568 16.375 24.469 1 96 99 GLN A O 1
ATOM 833 N N . LYS A 1 100 ? -4.586 16.641 25.359 1 95 100 LYS A N 1
ATOM 834 C CA . LYS A 1 100 ? -4.504 18.109 25.328 1 95 100 LYS A CA 1
ATOM 835 C C . LYS A 1 100 ? -3.227 18.609 26 1 95 100 LYS A C 1
ATOM 837 O O . LYS A 1 100 ? -2.85 18.125 27.062 1 95 100 LYS A O 1
ATOM 842 N N . GLY A 1 101 ? -2.545 19.484 25.406 1 94.75 101 GLY A N 1
ATOM 843 C CA . GLY A 1 101 ? -1.302 20.047 25.906 1 94.75 101 GLY A CA 1
ATOM 844 C C . GLY A 1 101 ? -0.092 19.172 25.609 1 94.75 101 GLY A C 1
ATOM 845 O O . GLY A 1 101 ? 1.048 19.641 25.719 1 94.75 101 GLY A O 1
ATOM 846 N N . LYS A 1 102 ? -0.349 17.938 25.234 1 95.88 102 LYS A N 1
ATOM 847 C CA . LYS A 1 102 ? 0.727 17 24.938 1 95.88 102 LYS A CA 1
ATOM 848 C C . LYS A 1 102 ? 0.387 16.141 23.719 1 95.88 102 LYS A C 1
ATOM 850 O O . LYS A 1 102 ? 0.671 14.945 23.703 1 95.88 102 LYS A O 1
ATOM 855 N N . ALA A 1 103 ? -0.422 16.703 22.828 1 97.5 103 ALA A N 1
ATOM 856 C CA . ALA A 1 103 ? -0.77 15.969 21.625 1 97.5 103 ALA A CA 1
ATOM 857 C C . ALA A 1 103 ? 0.476 15.633 20.812 1 97.5 103 ALA A C 1
ATOM 859 O O . ALA A 1 103 ? 1.377 16.469 20.672 1 97.5 103 ALA A O 1
ATOM 860 N N . ARG A 1 104 ? 0.559 14.367 20.312 1 97.56 104 ARG A N 1
ATOM 861 C CA . ARG A 1 104 ? 1.729 13.883 19.594 1 97.56 104 ARG A CA 1
ATOM 862 C C . ARG A 1 104 ? 1.392 12.641 18.781 1 97.56 104 ARG A C 1
ATOM 864 O O . ARG A 1 104 ? 0.323 12.047 18.953 1 97.56 104 ARG A O 1
ATOM 871 N N . THR A 1 105 ? 2.215 12.383 17.875 1 97.88 105 THR A N 1
ATOM 872 C CA . THR A 1 105 ? 2.045 11.195 17.047 1 97.88 105 THR A CA 1
ATOM 873 C C . THR A 1 105 ? 3.299 10.32 17.078 1 97.88 105 THR A C 1
ATOM 875 O O . THR A 1 105 ? 4.398 10.82 17.344 1 97.88 105 THR A O 1
ATOM 878 N N . VAL A 1 106 ? 3.119 9.055 17.016 1 97.88 106 VAL A N 1
ATOM 879 C CA . VAL A 1 106 ? 4.23 8.133 16.797 1 97.88 106 VAL A CA 1
ATOM 880 C C . VAL A 1 106 ? 4.398 7.875 15.297 1 97.88 106 VAL A C 1
ATOM 882 O O . VAL A 1 106 ? 3.666 7.074 14.711 1 97.88 106 VAL A O 1
ATOM 885 N N . ASP A 1 107 ? 5.406 8.438 14.75 1 97.5 107 ASP A N 1
ATOM 886 C CA . ASP A 1 107 ? 5.586 8.633 13.32 1 97.5 107 ASP A CA 1
ATOM 887 C C . ASP A 1 107 ? 6.152 7.375 12.664 1 97.5 107 ASP A C 1
ATOM 889 O O . ASP A 1 107 ? 7.043 6.727 13.219 1 97.5 107 ASP A O 1
ATOM 893 N N . LEU A 1 108 ? 5.711 6.984 11.445 1 97.44 108 LEU A N 1
ATOM 894 C CA . LEU A 1 108 ? 6.18 5.82 10.695 1 97.44 108 LEU A CA 1
ATOM 895 C C . LEU A 1 108 ? 7.102 6.238 9.555 1 97.44 108 LEU A C 1
ATOM 897 O O . LEU A 1 108 ? 7.508 5.406 8.742 1 97.44 108 LEU A O 1
ATOM 901 N N . CYS A 1 109 ? 7.391 7.547 9.445 1 96.44 109 CYS A N 1
ATOM 902 C CA . CYS A 1 109 ? 8.43 8.078 8.562 1 96.44 109 CYS A CA 1
ATOM 903 C C . CYS A 1 109 ? 7.883 8.297 7.152 1 96.44 109 CYS A C 1
ATOM 905 O O . CYS A 1 109 ? 8.539 8.922 6.32 1 96.44 109 CYS A O 1
ATOM 907 N N . LEU A 1 110 ? 6.773 7.738 6.727 1 98.62 110 LEU A N 1
ATOM 908 C CA . LEU A 1 110 ? 6.215 7.863 5.383 1 98.62 110 LEU A CA 1
ATOM 909 C C . LEU A 1 110 ? 5.156 8.961 5.336 1 98.62 110 LEU A C 1
ATOM 911 O O . LEU A 1 110 ? 4.344 9.086 6.254 1 98.62 110 LEU A O 1
ATOM 915 N N . ASP A 1 111 ? 5.125 9.734 4.273 1 98.69 111 ASP A N 1
ATOM 916 C CA . ASP A 1 111 ? 4.215 10.875 4.191 1 98.69 111 ASP A CA 1
ATOM 917 C C . ASP A 1 111 ? 3.594 10.984 2.803 1 98.69 111 ASP A C 1
ATOM 919 O O . ASP A 1 111 ? 4.188 10.547 1.814 1 98.69 111 ASP A O 1
ATOM 923 N N . VAL A 1 112 ? 2.396 11.547 2.746 1 98.88 112 VAL A N 1
ATOM 924 C CA . VAL A 1 112 ? 1.75 11.969 1.51 1 98.88 112 VAL A CA 1
ATOM 925 C C . VAL A 1 112 ? 1.583 13.484 1.507 1 98.88 112 VAL A C 1
ATOM 927 O O . VAL A 1 112 ? 0.989 14.055 2.426 1 98.88 112 VAL A O 1
ATOM 930 N N . ILE A 1 113 ? 2.131 14.141 0.535 1 98.81 113 ILE A N 1
ATOM 931 C CA . ILE A 1 113 ? 2.002 15.586 0.406 1 98.81 113 ILE A CA 1
ATOM 932 C C . ILE A 1 113 ? 1.037 15.922 -0.73 1 98.81 113 ILE A C 1
ATOM 934 O O . ILE A 1 113 ? 1.131 15.352 -1.82 1 98.81 113 ILE A O 1
ATOM 938 N N . VAL A 1 114 ? 0.119 16.797 -0.468 1 98.69 114 VAL A N 1
ATOM 939 C CA . VAL A 1 114 ? -0.933 17.125 -1.422 1 98.69 114 VAL A CA 1
ATOM 940 C C . VAL A 1 114 ? -0.968 18.641 -1.646 1 98.69 114 VAL A C 1
ATOM 942 O O . VAL A 1 114 ? -0.86 19.422 -0.693 1 98.69 114 VAL A O 1
ATOM 945 N N . LEU A 1 115 ? -1.062 19.062 -2.852 1 98.62 115 LEU A N 1
ATOM 946 C CA . LEU A 1 115 ? -1.272 20.469 -3.211 1 98.62 115 LEU A CA 1
ATOM 947 C C . LEU A 1 115 ? -2.758 20.812 -3.203 1 98.62 115 LEU A C 1
ATOM 949 O O . LEU A 1 115 ? -3.607 19.922 -3.217 1 98.62 115 LEU A O 1
ATOM 953 N N . PRO A 1 116 ? -3.068 22.062 -3.162 1 98.38 116 PRO A N 1
ATOM 954 C CA . PRO A 1 116 ? -4.473 22.484 -3.111 1 98.38 116 PRO A CA 1
ATOM 955 C C . PRO A 1 116 ? -5.281 21.969 -4.301 1 98.38 116 PRO A C 1
ATOM 957 O O . PRO A 1 116 ? -6.488 21.75 -4.184 1 98.38 116 PRO A O 1
ATOM 960 N N . ASN A 1 117 ? -4.645 21.688 -5.379 1 97.62 117 ASN A N 1
ATOM 961 C CA . ASN A 1 117 ? -5.355 21.219 -6.566 1 97.62 117 ASN A CA 1
ATOM 962 C C . ASN A 1 117 ? -5.547 19.703 -6.547 1 97.62 117 ASN A C 1
ATOM 964 O O . ASN A 1 117 ? -6.098 19.125 -7.488 1 97.62 117 ASN A O 1
ATOM 968 N N . GLY A 1 118 ? -5.004 19.047 -5.57 1 97.94 118 GLY A N 1
ATOM 969 C CA . GLY A 1 118 ? -5.254 17.625 -5.391 1 97.94 118 GLY A CA 1
ATOM 970 C C . GLY A 1 118 ? -4.109 16.75 -5.883 1 97.94 118 GLY A C 1
ATOM 971 O O . GLY A 1 118 ? -4.082 15.555 -5.621 1 97.94 118 GLY A O 1
ATOM 972 N N . LYS A 1 119 ? -3.174 17.359 -6.629 1 97.94 119 LYS A N 1
ATOM 973 C CA . LYS A 1 119 ? -1.988 16.578 -6.988 1 97.94 119 LYS A CA 1
ATOM 974 C C . LYS A 1 119 ? -1.188 16.188 -5.75 1 97.94 119 LYS A C 1
ATOM 976 O O . LYS A 1 119 ? -1.067 16.969 -4.809 1 97.94 119 LYS A O 1
ATOM 981 N N . TYR A 1 120 ? -0.689 14.969 -5.766 1 98.5 120 TYR A N 1
ATOM 982 C CA . TYR A 1 120 ? -0.003 14.508 -4.562 1 98.5 120 TYR A CA 1
ATOM 983 C C . TYR A 1 120 ? 1.243 13.703 -4.922 1 98.5 120 TYR A C 1
ATOM 985 O O . TYR A 1 120 ? 1.456 13.367 -6.09 1 98.5 120 TYR A O 1
ATOM 993 N N . GLU A 1 121 ? 2.047 13.5 -3.951 1 98.25 121 GLU A N 1
ATOM 994 C CA . GLU A 1 121 ? 3.207 12.617 -4.059 1 98.25 121 GLU A CA 1
ATOM 995 C C . GLU A 1 121 ? 3.475 11.898 -2.738 1 98.25 121 GLU A C 1
ATOM 997 O O . GLU A 1 121 ? 3.182 12.43 -1.665 1 98.25 121 GLU A O 1
ATOM 1002 N N . LEU A 1 122 ? 3.91 10.641 -2.846 1 98.38 122 LEU A N 1
ATOM 1003 C CA . LEU A 1 122 ? 4.418 9.867 -1.721 1 98.38 122 LEU A CA 1
ATOM 1004 C C . LEU A 1 122 ? 5.895 10.164 -1.475 1 98.38 122 LEU A C 1
ATOM 1006 O O . LEU A 1 122 ? 6.711 10.078 -2.395 1 98.38 122 LEU A O 1
ATOM 1010 N N . VAL A 1 123 ? 6.277 10.562 -0.228 1 98.06 123 VAL A N 1
ATOM 1011 C CA . VAL A 1 123 ? 7.66 10.953 0.025 1 98.06 123 VAL A CA 1
ATOM 1012 C C . VAL A 1 123 ? 8.203 10.195 1.235 1 98.06 123 VAL A C 1
ATOM 1014 O O . VAL A 1 123 ? 7.43 9.648 2.027 1 98.06 123 VAL A O 1
ATOM 1017 N N . ASP A 1 124 ? 9.609 10.125 1.344 1 98.06 124 ASP A N 1
ATOM 1018 C CA . ASP A 1 124 ? 10.367 9.578 2.467 1 98.06 124 ASP A CA 1
ATOM 1019 C C . ASP A 1 124 ? 10.32 8.047 2.467 1 98.06 124 ASP A C 1
ATOM 1021 O O . ASP A 1 124 ? 10.352 7.422 3.527 1 98.06 124 ASP A O 1
ATOM 1025 N N . GLU A 1 125 ? 10.102 7.402 1.279 1 97.69 125 GLU A N 1
ATOM 1026 C CA . GLU A 1 125 ? 10.164 5.949 1.166 1 97.69 125 GLU A CA 1
ATOM 1027 C C . GLU A 1 125 ? 11.523 5.414 1.613 1 97.69 125 GLU A C 1
ATOM 1029 O O . GLU A 1 125 ? 11.602 4.363 2.252 1 97.69 125 GLU A O 1
ATOM 1034 N N . ASP A 1 126 ? 12.594 6.16 1.246 1 97.5 126 ASP A N 1
ATOM 1035 C CA . ASP A 1 126 ? 13.938 5.762 1.674 1 97.5 126 ASP A CA 1
ATOM 1036 C C . ASP A 1 126 ? 14.055 5.781 3.195 1 97.5 126 ASP A C 1
ATOM 1038 O O . ASP A 1 126 ? 14.711 4.918 3.783 1 97.5 126 ASP A O 1
ATOM 1042 N N . ASP A 1 127 ? 13.492 6.84 3.791 1 97.88 127 ASP A N 1
ATOM 1043 C CA . ASP A 1 127 ? 13.516 6.934 5.246 1 97.88 127 ASP A CA 1
ATOM 1044 C C . ASP A 1 127 ? 12.781 5.758 5.883 1 97.88 127 ASP A C 1
ATOM 1046 O O . ASP A 1 127 ? 13.234 5.203 6.887 1 97.88 127 ASP A O 1
ATOM 1050 N N . LEU A 1 128 ? 11.68 5.391 5.367 1 98.06 128 LEU A N 1
ATOM 1051 C CA . LEU A 1 128 ? 10.93 4.238 5.848 1 98.06 128 LEU A CA 1
ATOM 1052 C C . LEU A 1 128 ? 11.758 2.963 5.742 1 98.06 128 LEU A C 1
ATOM 1054 O O . LEU A 1 128 ? 11.805 2.166 6.684 1 98.06 128 LEU A O 1
ATOM 1058 N N . LEU A 1 129 ? 12.414 2.762 4.602 1 97.5 129 LEU A N 1
ATOM 1059 C CA . LEU A 1 129 ? 13.25 1.587 4.391 1 97.5 129 LEU A CA 1
ATOM 1060 C C . LEU A 1 129 ? 14.398 1.55 5.398 1 97.5 129 LEU A C 1
ATOM 1062 O O . LEU A 1 129 ? 14.719 0.49 5.938 1 97.5 129 LEU A O 1
ATOM 1066 N N . ARG A 1 130 ? 15.031 2.682 5.57 1 97.75 130 ARG A N 1
ATOM 1067 C CA . ARG A 1 130 ? 16.125 2.77 6.539 1 97.75 130 ARG A CA 1
ATOM 1068 C C . ARG A 1 130 ? 15.641 2.402 7.938 1 97.75 130 ARG A C 1
ATOM 1070 O O . ARG A 1 130 ? 16.359 1.744 8.695 1 97.75 130 ARG A O 1
ATOM 1077 N N . ALA A 1 131 ? 14.461 2.928 8.344 1 97.81 131 ALA A N 1
ATOM 1078 C CA . ALA A 1 131 ? 13.883 2.596 9.648 1 97.81 131 ALA A CA 1
ATOM 1079 C C . ALA A 1 131 ? 13.688 1.09 9.797 1 97.81 131 ALA A C 1
ATOM 1081 O O . ALA A 1 131 ? 13.898 0.531 10.875 1 97.81 131 ALA A O 1
ATOM 1082 N N . LEU A 1 132 ? 13.266 0.421 8.727 1 97.31 132 LEU A N 1
ATOM 1083 C CA . LEU A 1 132 ? 13.109 -1.029 8.742 1 97.31 132 LEU A CA 1
ATOM 1084 C C . LEU A 1 132 ? 14.461 -1.721 8.906 1 97.31 132 LEU A C 1
ATOM 1086 O O . LEU A 1 132 ? 14.609 -2.594 9.766 1 97.31 132 LEU A O 1
ATOM 1090 N N . GLU A 1 133 ? 15.422 -1.285 8.094 1 97.62 133 GLU A N 1
ATOM 1091 C CA . GLU A 1 133 ? 16.734 -1.915 8.07 1 97.62 133 GLU A CA 1
ATOM 1092 C C . GLU A 1 133 ? 17.453 -1.742 9.406 1 97.62 133 GLU A C 1
ATOM 1094 O O . GLU A 1 133 ? 18.203 -2.619 9.828 1 97.62 133 GLU A O 1
ATOM 1099 N N . SER A 1 134 ? 17.219 -0.627 10.094 1 97.75 134 SER A N 1
ATOM 1100 C CA . SER A 1 134 ? 17.844 -0.359 11.383 1 97.75 134 SER A CA 1
ATOM 1101 C C . SER A 1 134 ? 17 -0.909 12.531 1 97.75 134 SER A C 1
ATOM 1103 O O . SER A 1 134 ? 17.266 -0.622 13.695 1 97.75 134 SER A O 1
ATOM 1105 N N . LYS A 1 135 ? 15.898 -1.554 12.25 1 96.81 135 LYS A N 1
ATOM 1106 C CA . LYS A 1 135 ? 15.039 -2.271 13.188 1 96.81 135 LYS A CA 1
ATOM 1107 C C . LYS A 1 135 ? 14.297 -1.305 14.109 1 96.81 135 LYS A C 1
ATOM 1109 O O . LYS A 1 135 ? 14.039 -1.623 15.273 1 96.81 135 LYS A O 1
ATOM 1114 N N . GLN A 1 136 ? 14.117 -0.119 13.609 1 97.06 136 GLN A N 1
ATOM 1115 C CA . GLN A 1 136 ? 13.312 0.843 14.359 1 97.06 136 GLN A CA 1
ATOM 1116 C C . GLN A 1 136 ? 11.82 0.548 14.211 1 97.06 136 GLN A C 1
ATOM 1118 O O . GLN A 1 136 ? 11.016 0.942 15.055 1 97.06 136 GLN A O 1
ATOM 1123 N N . ILE A 1 137 ? 11.453 -0.101 13.109 1 97.44 137 ILE A N 1
ATOM 1124 C CA . ILE A 1 137 ? 10.086 -0.564 12.891 1 97.44 137 ILE A CA 1
ATOM 1125 C C . ILE A 1 137 ? 10.102 -2.025 12.445 1 97.44 137 ILE A C 1
ATOM 1127 O O . ILE A 1 137 ? 11.125 -2.525 11.969 1 97.44 137 ILE A O 1
ATOM 1131 N N . SER A 1 138 ? 8.961 -2.691 12.633 1 97.25 138 SER A N 1
ATOM 1132 C CA . SER A 1 138 ? 8.812 -4.074 12.195 1 97.25 138 SER A CA 1
ATOM 1133 C C . SER A 1 138 ? 8.414 -4.145 10.719 1 97.25 138 SER A C 1
ATOM 1135 O O . SER A 1 138 ? 8.008 -3.141 10.133 1 97.25 138 SER A O 1
ATOM 1137 N N . LYS A 1 139 ? 8.547 -5.316 10.102 1 96.5 139 LYS A N 1
ATOM 1138 C CA . LYS A 1 139 ? 8.055 -5.527 8.75 1 96.5 139 LYS A CA 1
ATOM 1139 C C . LYS A 1 139 ? 6.559 -5.238 8.656 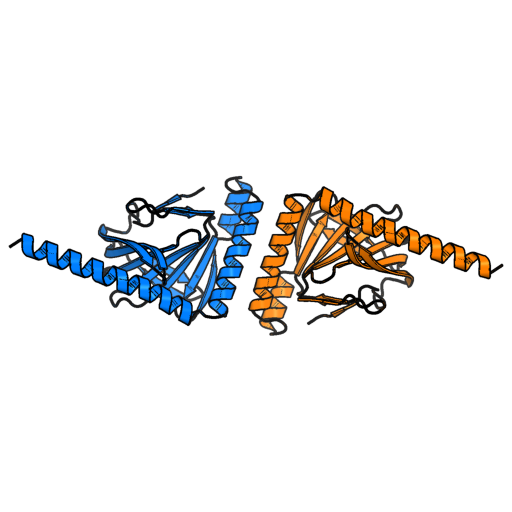1 96.5 139 LYS A C 1
ATOM 1141 O O . LYS A 1 139 ? 6.09 -4.688 7.66 1 96.5 139 LYS A O 1
ATOM 1146 N N . LYS A 1 140 ? 5.852 -5.699 9.703 1 97.88 140 LYS A N 1
ATOM 1147 C CA . LYS A 1 140 ? 4.414 -5.43 9.742 1 97.88 140 LYS A CA 1
ATOM 1148 C C . LYS A 1 140 ? 4.137 -3.934 9.633 1 97.88 140 LYS A C 1
ATOM 1150 O O . LYS A 1 140 ? 3.303 -3.508 8.828 1 97.88 140 LYS A O 1
ATOM 1155 N N . GLN A 1 141 ? 4.824 -3.195 10.43 1 98.06 141 GLN A N 1
ATOM 1156 C CA . GLN A 1 141 ? 4.648 -1.746 10.43 1 98.06 141 GLN A CA 1
ATOM 1157 C C . GLN A 1 141 ? 5.047 -1.142 9.086 1 98.06 141 GLN A C 1
ATOM 1159 O O . GLN A 1 141 ? 4.414 -0.196 8.617 1 98.06 141 GLN A O 1
ATOM 1164 N N . TYR A 1 142 ? 6.137 -1.674 8.547 1 98.31 142 TYR A N 1
ATOM 1165 C CA . TYR A 1 142 ? 6.59 -1.254 7.223 1 98.31 142 TYR A CA 1
ATOM 1166 C C . TYR A 1 142 ? 5.477 -1.408 6.195 1 98.31 142 TYR A C 1
ATOM 1168 O O . TYR A 1 142 ? 5.164 -0.467 5.461 1 98.31 142 TYR A O 1
ATOM 1176 N N . HIS A 1 143 ? 4.867 -2.498 6.113 1 98.56 143 HIS A N 1
ATOM 1177 C CA . HIS A 1 143 ? 3.795 -2.768 5.164 1 98.56 143 HIS A CA 1
ATOM 1178 C C . HIS A 1 143 ? 2.551 -1.946 5.484 1 98.56 143 HIS A C 1
ATOM 1180 O O . HIS A 1 143 ? 1.882 -1.444 4.578 1 98.56 143 HIS A O 1
ATOM 1186 N N . GLU A 1 144 ? 2.234 -1.83 6.723 1 98.5 144 GLU A N 1
ATOM 1187 C CA . GLU A 1 144 ? 1.091 -1.021 7.133 1 98.5 144 GLU A CA 1
ATOM 1188 C C . GLU A 1 144 ? 1.238 0.422 6.656 1 98.5 144 GLU A C 1
ATOM 1190 O O . GLU A 1 144 ? 0.255 1.056 6.27 1 98.5 144 GLU A O 1
ATOM 1195 N N . ALA A 1 145 ? 2.453 0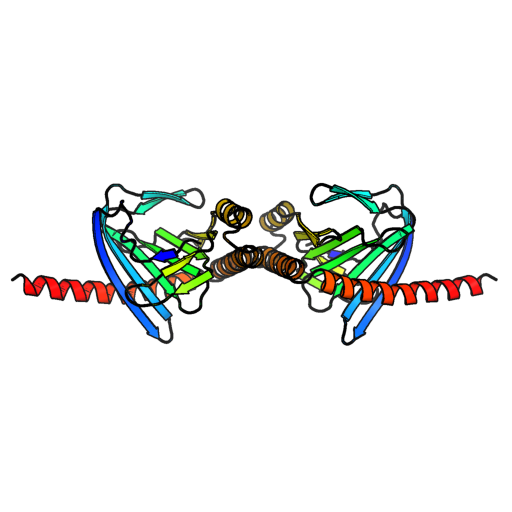.946 6.746 1 98.69 145 ALA A N 1
ATOM 1196 C CA . ALA A 1 145 ? 2.691 2.316 6.297 1 98.69 145 ALA A CA 1
ATOM 1197 C C . ALA A 1 145 ? 2.244 2.504 4.848 1 98.69 145 ALA A C 1
ATOM 1199 O O . ALA A 1 145 ? 1.546 3.469 4.527 1 98.69 145 ALA A O 1
ATOM 1200 N N . TYR A 1 146 ? 2.609 1.576 4.031 1 98.5 146 TYR A N 1
ATOM 1201 C CA . TYR A 1 146 ? 2.24 1.662 2.621 1 98.5 146 TYR A CA 1
ATOM 1202 C C . TYR A 1 146 ? 0.735 1.501 2.443 1 98.5 146 TYR A C 1
ATOM 1204 O O . TYR A 1 146 ? 0.128 2.174 1.606 1 98.5 146 TYR A O 1
ATOM 1212 N N . ILE A 1 147 ? 0.166 0.586 3.154 1 98.69 147 ILE A N 1
ATOM 1213 C CA . ILE A 1 147 ? -1.271 0.358 3.062 1 98.69 147 ILE A CA 1
ATOM 1214 C C . ILE A 1 147 ? -2.021 1.64 3.418 1 98.69 147 ILE A C 1
ATOM 1216 O O . ILE A 1 147 ? -2.883 2.092 2.658 1 98.69 147 ILE A O 1
ATOM 1220 N N . ILE A 1 148 ? -1.657 2.238 4.5 1 98.75 148 ILE A N 1
ATOM 1221 C CA . ILE A 1 148 ? -2.316 3.457 4.957 1 98.75 148 ILE A CA 1
ATOM 1222 C C . ILE A 1 148 ? -2.098 4.574 3.941 1 98.75 148 ILE A C 1
ATOM 1224 O O . ILE A 1 148 ? -3.027 5.316 3.617 1 98.75 148 ILE A O 1
ATOM 1228 N N . ALA A 1 149 ? -0.858 4.715 3.461 1 98.81 149 ALA A N 1
ATOM 1229 C CA . ALA A 1 149 ? -0.55 5.746 2.473 1 98.81 149 ALA A CA 1
ATOM 1230 C C . ALA A 1 149 ? -1.441 5.605 1.241 1 98.81 149 ALA A C 1
ATOM 1232 O O . ALA A 1 149 ? -2.033 6.586 0.782 1 98.81 149 ALA A O 1
ATOM 1233 N N . HIS A 1 150 ? -1.553 4.418 0.712 1 98.62 150 HIS A N 1
ATOM 1234 C CA . HIS A 1 150 ? -2.33 4.219 -0.505 1 98.62 150 HIS A CA 1
ATOM 1235 C C . HIS A 1 150 ? -3.822 4.387 -0.239 1 98.62 150 HIS A C 1
ATOM 1237 O O . HIS A 1 150 ? -4.562 4.855 -1.105 1 98.62 150 HIS A O 1
ATOM 1243 N N . GLN A 1 151 ? -4.266 4.004 0.916 1 98.62 151 GLN A N 1
ATOM 1244 C CA . GLN A 1 151 ? -5.648 4.285 1.291 1 98.62 151 GLN A CA 1
ATOM 1245 C C . GLN A 1 151 ? -5.922 5.785 1.302 1 98.62 151 GLN A C 1
ATOM 1247 O O . GLN A 1 151 ? -6.973 6.234 0.841 1 98.62 151 GLN A O 1
ATOM 1252 N N . LEU A 1 152 ? -5.004 6.523 1.884 1 98.62 152 LEU A N 1
ATOM 1253 C CA . LEU A 1 152 ? -5.137 7.977 1.908 1 98.62 152 LEU A CA 1
ATOM 1254 C C . LEU A 1 152 ? -5.172 8.539 0.493 1 98.62 152 LEU A C 1
ATOM 1256 O O . LEU A 1 152 ? -5.992 9.406 0.184 1 98.62 152 LEU A O 1
ATOM 1260 N N . MET A 1 153 ? -4.285 8.086 -0.359 1 98.62 153 MET A N 1
ATOM 1261 C CA . MET A 1 153 ? -4.215 8.578 -1.732 1 98.62 153 MET A CA 1
ATOM 1262 C C . MET A 1 153 ? -5.492 8.242 -2.494 1 98.62 153 MET A C 1
ATOM 1264 O O . MET A 1 153 ? -5.961 9.039 -3.311 1 98.62 153 MET A O 1
ATOM 1268 N N . MET A 1 154 ? -6.094 7.117 -2.197 1 98.31 154 MET A N 1
ATOM 1269 C CA . MET A 1 154 ? -7.391 6.781 -2.779 1 98.31 154 MET A CA 1
ATOM 1270 C C . MET A 1 154 ? -8.453 7.785 -2.35 1 98.31 154 MET A C 1
ATOM 1272 O O . MET A 1 154 ? -9.281 8.203 -3.16 1 98.31 154 MET A O 1
ATOM 1276 N N . LYS A 1 155 ? -8.453 8.094 -1.059 1 97.94 155 LYS A N 1
ATOM 1277 C CA . LYS A 1 155 ? -9.406 9.07 -0.54 1 97.94 155 LYS A CA 1
ATOM 1278 C C . LYS A 1 155 ? -9.227 10.43 -1.214 1 97.94 155 LYS A C 1
ATOM 1280 O O . LYS A 1 155 ? -10.211 11.086 -1.561 1 97.94 155 LYS A O 1
ATOM 1285 N N . ILE A 1 156 ? -7.996 10.828 -1.401 1 98.44 156 ILE A N 1
ATOM 1286 C CA . ILE A 1 156 ? -7.688 12.086 -2.061 1 98.44 156 ILE A CA 1
ATOM 1287 C C . ILE A 1 156 ? -8.203 12.062 -3.498 1 98.44 156 ILE A C 1
ATOM 1289 O O . ILE A 1 156 ? -8.859 13 -3.947 1 98.44 156 ILE A O 1
ATOM 1293 N N . ASP A 1 157 ? -7.949 10.977 -4.215 1 97.62 157 ASP A N 1
ATOM 1294 C CA . ASP A 1 157 ? -8.391 10.828 -5.602 1 97.62 157 ASP A CA 1
ATOM 1295 C C . ASP A 1 157 ? -9.914 10.836 -5.699 1 97.62 157 ASP A C 1
ATOM 1297 O O . ASP A 1 157 ? -10.477 11.352 -6.668 1 97.62 157 ASP A O 1
ATOM 1301 N N . ASN A 1 158 ? -10.531 10.297 -4.715 1 97.56 158 ASN A N 1
ATOM 1302 C CA . ASN A 1 158 ? -11.977 10.094 -4.762 1 97.56 158 ASN A CA 1
ATOM 1303 C C . ASN A 1 158 ? -12.734 11.375 -4.406 1 97.56 158 ASN A C 1
ATOM 1305 O O . ASN A 1 158 ? -13.75 11.695 -5.031 1 97.56 158 ASN A O 1
ATOM 1309 N N . ASP A 1 159 ? -12.242 12.109 -3.371 1 97.94 159 ASP A N 1
ATOM 1310 C CA . ASP A 1 159 ? -13.008 13.258 -2.891 1 97.94 159 ASP A CA 1
ATOM 1311 C C . ASP A 1 159 ? -12.117 14.219 -2.104 1 97.94 159 ASP A C 1
ATOM 1313 O O . ASP A 1 159 ? -12.406 14.523 -0.945 1 97.94 159 ASP A O 1
ATOM 1317 N N . PHE A 1 160 ? -11.203 14.883 -2.795 1 98.38 160 PHE A N 1
ATOM 1318 C CA . PHE A 1 160 ? -10.32 15.828 -2.119 1 98.38 160 PHE A CA 1
ATOM 1319 C C . PHE A 1 160 ? -11.086 17.078 -1.694 1 98.38 160 PHE A C 1
ATOM 1321 O O . PHE A 1 160 ? -10.852 17.609 -0.609 1 98.38 160 PHE A O 1
ATOM 1328 N N . PRO A 1 161 ? -12.023 17.594 -2.428 1 98.44 161 PRO A N 1
ATOM 1329 C CA . PRO A 1 161 ? -12.789 18.75 -1.978 1 98.44 161 PRO A CA 1
ATOM 1330 C C . PRO A 1 161 ? -13.516 18.516 -0.655 1 98.44 161 PRO A C 1
ATOM 1332 O O . PRO A 1 161 ? -13.547 19.391 0.207 1 98.44 161 PRO A O 1
ATOM 1335 N N . GLY A 1 162 ? -14.086 17.297 -0.561 1 98.44 162 GLY A N 1
ATOM 1336 C CA . GLY A 1 162 ? -14.703 16.953 0.712 1 98.44 162 GLY A CA 1
ATOM 1337 C C . GLY A 1 162 ? -13.719 16.938 1.867 1 98.44 162 GLY A C 1
ATOM 1338 O O . GLY A 1 162 ? -14.031 17.406 2.963 1 98.44 162 GLY A O 1
ATOM 1339 N N . MET A 1 163 ? -12.539 16.453 1.625 1 98.38 163 MET A N 1
ATOM 1340 C CA . MET A 1 163 ? -11.484 16.453 2.631 1 98.38 163 MET A CA 1
ATOM 1341 C C . MET A 1 163 ? -11.078 17.875 2.994 1 98.38 163 MET A C 1
ATOM 1343 O O . MET A 1 163 ? -10.883 18.188 4.168 1 98.38 163 MET A O 1
ATOM 1347 N N . GLN A 1 164 ? -10.945 18.672 1.985 1 98.62 164 GLN A N 1
ATOM 1348 C CA . GLN A 1 164 ? -10.609 20.078 2.205 1 98.62 164 GLN A CA 1
ATOM 1349 C C . GLN A 1 164 ? -11.664 20.766 3.062 1 98.62 164 GLN A C 1
ATOM 1351 O O . GLN A 1 164 ? -11.328 21.562 3.949 1 98.62 164 GLN A O 1
ATOM 1356 N N . ASP A 1 165 ? -12.922 20.453 2.783 1 98.12 165 ASP A N 1
ATOM 1357 C CA . ASP A 1 165 ? -14.008 21.047 3.555 1 98.12 165 ASP A CA 1
ATOM 1358 C C . ASP A 1 165 ? -13.898 20.688 5.035 1 98.12 165 ASP A C 1
ATOM 1360 O O . ASP A 1 165 ? -14.086 21.531 5.902 1 98.12 165 ASP A O 1
ATOM 1364 N N . ASN A 1 166 ? -13.617 19.453 5.316 1 98.06 166 ASN A N 1
ATOM 1365 C CA . ASN A 1 166 ? -13.477 18.984 6.695 1 98.06 166 ASN A CA 1
ATOM 1366 C C . ASN A 1 166 ? -12.281 19.656 7.387 1 98.06 166 ASN A C 1
ATOM 1368 O O . ASN A 1 166 ? -12.359 20 8.562 1 98.06 166 ASN A O 1
ATOM 1372 N N . ILE A 1 167 ? -11.219 19.797 6.633 1 98.5 167 ILE A N 1
ATOM 1373 C CA . ILE A 1 167 ? -10.016 20.422 7.156 1 98.5 167 ILE A CA 1
ATOM 1374 C C . ILE A 1 167 ? -10.289 21.891 7.465 1 98.5 167 ILE A C 1
ATOM 1376 O O . ILE A 1 167 ? -9.891 22.391 8.516 1 98.5 167 ILE A O 1
ATOM 1380 N N . MET A 1 168 ? -11.008 22.531 6.547 1 97.81 168 MET A N 1
ATOM 1381 C CA . MET A 1 168 ? -11.312 23.938 6.746 1 97.81 168 MET A CA 1
ATOM 1382 C C . MET A 1 168 ? -12.305 24.125 7.891 1 97.81 168 MET A C 1
ATOM 1384 O O . MET A 1 168 ? -12.281 25.141 8.586 1 97.81 168 MET A O 1
ATOM 1388 N N . TYR A 1 169 ? -13.156 23.172 8.078 1 98.06 169 TYR A N 1
ATOM 1389 C CA . TYR A 1 169 ? -13.984 23.203 9.281 1 98.06 169 TYR A CA 1
ATOM 1390 C C . TYR A 1 169 ? -13.133 23.297 10.531 1 98.06 169 TYR A C 1
ATOM 1392 O O . TYR A 1 169 ? -13.422 24.094 11.43 1 98.06 169 TYR A O 1
ATOM 1400 N N . CYS A 1 170 ? -12.094 22.484 10.602 1 98.38 170 CYS A N 1
ATOM 1401 C CA . CYS A 1 170 ? -11.18 22.5 11.734 1 98.38 170 CYS A CA 1
ATOM 1402 C C . CYS A 1 170 ? -10.477 23.844 11.852 1 98.38 170 CYS A C 1
ATOM 1404 O O . CYS A 1 170 ? -10.32 24.375 12.953 1 98.38 170 CYS A O 1
ATOM 1406 N N . TYR A 1 171 ? -10.086 24.391 10.742 1 98.56 171 TYR A N 1
ATOM 1407 C CA . TYR A 1 171 ? -9.422 25.688 10.734 1 98.56 171 TYR A CA 1
ATOM 1408 C C . TYR A 1 171 ? -10.336 26.766 11.289 1 98.56 171 TYR A C 1
ATOM 1410 O O . TYR A 1 171 ? -9.914 27.562 12.141 1 98.56 171 TYR A O 1
ATOM 1418 N N . ASN A 1 172 ? -11.586 26.766 10.781 1 97.5 172 ASN A N 1
ATOM 1419 C CA . ASN A 1 172 ? -12.539 27.781 11.227 1 97.5 172 ASN A CA 1
ATOM 1420 C C . ASN A 1 172 ? -12.844 27.656 12.719 1 97.5 172 ASN A C 1
ATOM 1422 O O . ASN A 1 172 ? -12.969 28.656 13.422 1 97.5 172 ASN A O 1
ATOM 1426 N N . LYS A 1 173 ? -12.938 26.484 13.141 1 96.62 173 LYS A N 1
ATOM 1427 C CA . LYS A 1 173 ? -13.219 26.219 14.547 1 96.62 173 LYS A CA 1
ATOM 1428 C C . LYS A 1 173 ? -12.117 26.781 15.438 1 96.62 173 LYS A C 1
ATOM 1430 O O . LYS A 1 173 ? -12.391 27.469 16.438 1 96.62 173 LYS A O 1
ATOM 1435 N N . ILE A 1 174 ? -10.875 26.562 15.062 1 97.75 174 ILE A N 1
ATOM 1436 C CA . ILE A 1 174 ? -9.781 26.953 15.938 1 97.75 174 ILE A CA 1
ATOM 1437 C C . ILE A 1 174 ? -9.484 28.438 15.758 1 97.75 174 ILE A C 1
ATOM 1439 O O . ILE A 1 174 ? -9.023 29.109 16.688 1 97.75 174 ILE A O 1
ATOM 1443 N N . LYS A 1 175 ? -9.688 28.922 14.57 1 95.62 175 LYS A N 1
ATOM 1444 C CA . LYS A 1 175 ? -9.516 30.344 14.328 1 95.62 175 LYS A CA 1
ATOM 1445 C C . LYS A 1 175 ? -10.398 31.172 15.258 1 95.62 175 LYS A C 1
ATOM 1447 O O . LYS A 1 175 ? -9.977 32.219 15.75 1 95.62 175 LYS A O 1
ATOM 1452 N N . ARG A 1 176 ? -11.617 30.734 15.484 1 93.69 176 ARG A N 1
ATOM 1453 C CA . ARG A 1 176 ? -12.531 31.406 16.406 1 93.69 176 ARG A CA 1
ATOM 1454 C C . ARG A 1 176 ? -11.961 31.438 17.812 1 93.69 176 ARG A C 1
ATOM 1456 O O . ARG A 1 176 ? -12.031 32.469 18.5 1 93.69 176 ARG A O 1
ATOM 1463 N N . LYS A 1 177 ? -11.438 30.344 18.219 1 92 177 LYS A N 1
ATOM 1464 C CA . LYS A 1 177 ? -10.812 30.266 19.547 1 92 177 LYS A CA 1
ATOM 1465 C C . LYS A 1 177 ? -9.602 31.203 19.625 1 92 177 LYS A C 1
ATOM 1467 O O . LYS A 1 177 ? -9.406 31.891 20.625 1 92 177 LYS A O 1
ATOM 1472 N N . TYR A 1 178 ? -8.773 31.234 18.609 1 92.19 178 TYR A N 1
ATOM 1473 C CA . TYR A 1 178 ? -7.582 32.062 18.531 1 92.19 178 TYR A CA 1
ATOM 1474 C C . TYR A 1 178 ? -7.945 33.531 18.672 1 92.19 178 TYR A C 1
ATOM 1476 O O . TYR A 1 178 ? -7.297 34.281 19.422 1 92.19 178 TYR A O 1
ATOM 1484 N N . LEU A 1 179 ? -9.016 34 17.969 1 90.06 179 LEU A N 1
ATOM 1485 C CA . LEU A 1 179 ? -9.461 35.375 18 1 90.06 179 LEU A CA 1
ATOM 1486 C C . LEU A 1 179 ? -10.039 35.719 19.375 1 90.06 179 LEU A C 1
ATOM 1488 O O . LEU A 1 179 ? -9.852 36.844 19.859 1 90.06 179 LEU A O 1
ATOM 1492 N N . SER A 1 180 ? -10.688 34.844 19.969 1 87.56 180 SER A N 1
ATOM 1493 C CA . SER A 1 180 ? -11.242 35.062 21.297 1 87.56 180 SER A CA 1
ATOM 1494 C C . SER A 1 180 ? -10.141 35.219 22.344 1 87.56 180 SER A C 1
ATOM 1496 O O . SER A 1 180 ? -10.25 36.031 23.25 1 87.56 180 SER A O 1
ATOM 1498 N N . ASP A 1 181 ? -9.094 34.5 22.266 1 86.06 181 ASP A N 1
ATOM 1499 C CA . ASP A 1 181 ? -7.961 34.594 23.188 1 86.06 181 ASP A CA 1
ATOM 1500 C C . ASP A 1 181 ? -7.219 35.906 23.031 1 86.06 181 ASP A C 1
ATOM 1502 O O . ASP A 1 181 ? -6.699 36.438 24.016 1 86.06 181 ASP A O 1
ATOM 1506 N N . LYS A 1 182 ? -7.145 36.562 21.922 1 83.44 182 LYS A N 1
ATOM 1507 C CA . LYS A 1 182 ? -6.457 37.844 21.672 1 83.44 182 LYS A CA 1
ATOM 1508 C C . LYS A 1 182 ? -7.258 39.031 22.203 1 83.44 182 LYS A C 1
ATOM 1510 O O . LYS A 1 182 ? -6.684 40.031 22.641 1 83.44 182 LYS A O 1
ATOM 1515 N N . HIS A 1 183 ? -8.523 38.906 22.047 1 77.56 183 HIS A N 1
ATOM 1516 C CA . HIS A 1 183 ? -9.375 39.969 22.594 1 77.56 183 HIS A CA 1
ATOM 1517 C C . HIS A 1 183 ? -9.305 40 24.109 1 77.56 183 HIS A C 1
ATOM 1519 O O . HIS A 1 183 ? -9.336 41.062 24.719 1 77.56 183 HIS A O 1
ATOM 1525 N N . THR A 1 184 ? -9.125 38.906 24.672 1 69.19 184 THR A N 1
ATOM 1526 C CA . THR A 1 184 ? -9.055 38.844 26.141 1 69.19 184 THR A CA 1
ATOM 1527 C C . THR A 1 184 ? -7.715 39.375 26.641 1 69.19 184 THR A C 1
ATOM 1529 O O . THR A 1 184 ? -7.637 39.969 27.719 1 69.19 184 THR A O 1
ATOM 1532 N N . THR A 1 185 ? -6.641 39.25 25.922 1 60.47 185 THR A N 1
ATOM 1533 C CA . THR A 1 185 ? -5.324 39.719 26.344 1 60.47 185 THR A CA 1
ATOM 1534 C C . THR A 1 185 ? -5.195 41.219 26.172 1 60.47 185 THR A C 1
ATOM 1536 O O . THR A 1 185 ? -4.523 41.875 26.969 1 60.47 185 THR A O 1
ATOM 1539 N N . HIS A 1 186 ? -5.707 41.906 25.125 1 56.34 186 HIS A N 1
ATOM 1540 C CA . HIS A 1 186 ? -5.609 43.375 24.953 1 56.34 186 HIS A CA 1
ATOM 1541 C C . HIS A 1 186 ? -6.398 44.094 26.016 1 56.34 186 HIS A C 1
ATOM 1543 O O . HIS A 1 186 ? -6.066 45.25 26.359 1 56.34 186 HIS A O 1
ATOM 1549 N N . HIS A 1 187 ? -7.398 43.594 26.547 1 52.69 187 HIS A N 1
ATOM 1550 C CA . HIS A 1 187 ? -8.133 44.312 27.562 1 52.69 187 HIS A CA 1
ATOM 1551 C C . HIS A 1 187 ? -7.379 44.312 28.891 1 52.69 187 HIS A C 1
ATOM 1553 O O . HIS A 1 187 ? -7.648 45.125 29.766 1 52.69 187 HIS A O 1
ATOM 1559 N N . HIS A 1 188 ? -6.477 43.406 29.078 1 47.12 188 HIS A N 1
ATOM 1560 C CA . HIS A 1 188 ? -5.844 43.469 30.391 1 47.12 188 HIS A CA 1
ATOM 1561 C C . HIS A 1 188 ? -4.66 44.438 30.375 1 47.12 188 HIS A C 1
ATOM 1563 O O . HIS A 1 188 ? -4.039 44.688 31.422 1 47.12 188 HIS A O 1
ATOM 1569 N N . ARG A 1 189 ? -4.117 44.906 29.266 1 50.09 189 ARG A N 1
ATOM 1570 C CA . ARG A 1 189 ? -2.982 45.812 29.312 1 50.09 189 ARG A CA 1
ATOM 1571 C C . ARG A 1 189 ? -3.449 47.281 29.375 1 50.09 189 ARG A C 1
ATOM 1573 O O . ARG A 1 189 ? -2.631 48.188 29.453 1 50.09 189 ARG A O 1
ATOM 1580 N N . SER A 1 190 ? -4.676 47.469 29.281 1 34.5 190 SER A N 1
ATOM 1581 C CA . SER A 1 190 ? -4.988 48.875 29.578 1 34.5 190 SER A CA 1
ATOM 1582 C C . SER A 1 190 ? -5.141 49.094 31.078 1 34.5 190 SER A C 1
ATOM 1584 O O . SER A 1 190 ? -5.695 48.281 31.781 1 34.5 190 SER A O 1
ATOM 1586 N N . MET B 1 1 ? -6.375 -4.18 -20.141 1 72.19 1 MET B N 1
ATOM 1587 C CA . MET B 1 1 ? -6.352 -5.168 -19.078 1 72.19 1 MET B CA 1
ATOM 1588 C C . MET B 1 1 ? -6.059 -6.559 -19.625 1 72.19 1 MET B C 1
ATOM 1590 O O . MET B 1 1 ? -6.473 -6.891 -20.734 1 72.19 1 MET B O 1
ATOM 1594 N N . LYS B 1 2 ? -5.18 -7.223 -18.891 1 86.81 2 LYS B N 1
ATOM 1595 C CA . LYS B 1 2 ? -4.711 -8.508 -19.391 1 86.81 2 LYS B CA 1
ATOM 1596 C C . LYS B 1 2 ? -5.434 -9.664 -18.703 1 86.81 2 LYS B C 1
ATOM 1598 O O . LYS B 1 2 ? -5.488 -9.734 -17.469 1 86.81 2 LYS B O 1
ATOM 1603 N N . VAL B 1 3 ? -6.176 -10.422 -19.453 1 93.44 3 VAL B N 1
ATOM 1604 C CA . VAL B 1 3 ? -6.82 -11.641 -18.969 1 93.44 3 VAL B CA 1
ATOM 1605 C C . VAL B 1 3 ? -5.844 -12.812 -19.062 1 93.44 3 VAL B C 1
ATOM 1607 O O . VAL B 1 3 ? -5.199 -13.016 -20.094 1 93.44 3 VAL B O 1
ATOM 1610 N N . LYS B 1 4 ? -5.699 -13.586 -17.969 1 94.81 4 LYS B N 1
ATOM 1611 C CA . LYS B 1 4 ? -4.781 -14.719 -17.922 1 94.81 4 LYS B CA 1
ATOM 1612 C C . LYS B 1 4 ? -5.535 -16.031 -17.656 1 94.81 4 LYS B C 1
ATOM 1614 O O . LYS B 1 4 ? -6.074 -16.234 -16.578 1 94.81 4 LYS B O 1
ATOM 1619 N N . TYR B 1 5 ? -5.555 -16.797 -18.656 1 95.12 5 TYR B N 1
ATOM 1620 C CA . TYR B 1 5 ? -6.098 -18.125 -18.453 1 95.12 5 TYR B CA 1
ATOM 1621 C C . TYR B 1 5 ? -5.086 -19.031 -17.75 1 95.12 5 TYR B C 1
ATOM 1623 O O . TYR B 1 5 ? -3.889 -18.969 -18.047 1 95.12 5 TYR B O 1
ATOM 1631 N N . ILE B 1 6 ? -5.562 -19.938 -16.938 1 95.88 6 ILE B N 1
ATOM 1632 C CA . ILE B 1 6 ? -4.625 -20.594 -16.047 1 95.88 6 ILE B CA 1
ATOM 1633 C C . ILE B 1 6 ? -4.082 -21.859 -16.719 1 95.88 6 ILE B C 1
ATOM 1635 O O . ILE B 1 6 ? -3.107 -22.453 -16.234 1 95.88 6 ILE B O 1
ATOM 1639 N N . ASP B 1 7 ? -4.602 -22.297 -17.844 1 93.19 7 ASP B N 1
ATOM 1640 C CA . ASP B 1 7 ? -4.164 -23.531 -18.484 1 93.19 7 ASP B CA 1
ATOM 1641 C C . ASP B 1 7 ? -2.945 -23.297 -19.359 1 93.19 7 ASP B C 1
ATOM 1643 O O . ASP B 1 7 ? -2.35 -24.25 -19.875 1 93.19 7 ASP B O 1
ATOM 1647 N N . LYS B 1 8 ? -2.516 -22.141 -19.594 1 90.44 8 LYS B N 1
ATOM 1648 C CA . LYS B 1 8 ? -1.327 -21.75 -20.344 1 90.44 8 LYS B CA 1
ATOM 1649 C C . LYS B 1 8 ? -1.313 -22.406 -21.734 1 90.44 8 LYS B C 1
ATOM 1651 O O . LYS B 1 8 ? -0.265 -22.844 -22.203 1 90.44 8 LYS B O 1
ATOM 1656 N N . ARG B 1 9 ? -2.459 -22.469 -22.375 1 85.5 9 ARG B N 1
ATOM 1657 C CA . ARG B 1 9 ? -2.598 -23.219 -23.625 1 85.5 9 ARG B CA 1
ATOM 1658 C C . ARG B 1 9 ? -1.811 -22.562 -24.75 1 85.5 9 ARG B C 1
ATOM 1660 O O . ARG B 1 9 ? -1.447 -23.234 -25.719 1 85.5 9 ARG B O 1
ATOM 1667 N N . HIS B 1 10 ? -1.45 -21.406 -24.5 1 86.25 10 HIS B N 1
ATOM 1668 C CA . HIS B 1 10 ? -0.777 -20.719 -25.609 1 86.25 10 HIS B CA 1
ATOM 1669 C C . HIS B 1 10 ? 0.683 -20.438 -25.266 1 86.25 10 HIS B C 1
ATOM 1671 O O . HIS B 1 10 ? 1.352 -19.672 -25.969 1 86.25 10 HIS B O 1
ATOM 1677 N N . TRP B 1 11 ? 1.173 -21.062 -24.234 1 91.06 11 TRP B N 1
ATOM 1678 C CA . TRP B 1 11 ? 2.572 -20.859 -23.859 1 91.06 11 TRP B CA 1
ATOM 1679 C C . TRP B 1 11 ? 3.488 -21.672 -24.781 1 91.06 11 TRP B C 1
ATOM 1681 O O . TRP B 1 11 ? 3.549 -22.906 -24.672 1 91.06 11 TRP B O 1
ATOM 1691 N N . ARG B 1 12 ? 4.227 -21.078 -25.547 1 92 12 ARG B N 1
ATOM 1692 C CA . ARG B 1 12 ? 4.973 -21.672 -26.641 1 92 12 ARG B CA 1
ATOM 1693 C C . ARG B 1 12 ? 6.098 -22.562 -26.125 1 92 12 ARG B C 1
ATOM 1695 O O . ARG B 1 12 ? 6.574 -23.453 -26.828 1 92 12 ARG B O 1
ATOM 1702 N N . ARG B 1 13 ? 6.5 -22.375 -24.938 1 94.75 13 ARG B N 1
ATOM 1703 C CA . ARG B 1 13 ? 7.594 -23.156 -24.359 1 94.75 13 ARG B CA 1
ATOM 1704 C C . ARG B 1 13 ? 7.145 -24.578 -24.047 1 94.75 13 ARG B C 1
ATOM 1706 O O . ARG B 1 13 ? 7.973 -25.469 -23.891 1 94.75 13 ARG B O 1
ATOM 1713 N N . LEU B 1 14 ? 5.871 -24.75 -23.891 1 94.56 14 LEU B N 1
ATOM 1714 C CA . LEU B 1 14 ? 5.316 -26.047 -23.562 1 94.56 14 LEU B CA 1
ATOM 1715 C C . LEU B 1 14 ? 5.109 -26.875 -24.828 1 94.56 14 LEU B C 1
ATOM 1717 O O . LEU B 1 14 ? 4.141 -26.656 -25.562 1 94.56 14 LEU B O 1
ATOM 1721 N N . ILE B 1 15 ? 5.93 -27.875 -25.172 1 95.31 15 ILE B N 1
ATOM 1722 C CA . ILE B 1 15 ? 5.832 -28.719 -26.344 1 95.31 15 ILE B CA 1
ATOM 1723 C C . ILE B 1 15 ? 4.801 -29.828 -26.094 1 95.31 15 ILE B C 1
ATOM 1725 O O . ILE B 1 15 ? 3.939 -30.078 -26.953 1 95.31 15 ILE B O 1
ATOM 1729 N N . GLU B 1 16 ? 4.895 -30.531 -25 1 96.31 16 GLU B N 1
ATOM 1730 C CA . GLU B 1 16 ? 3.971 -31.562 -24.562 1 96.31 16 GLU B CA 1
ATOM 1731 C C . GLU B 1 16 ? 3.584 -31.375 -23.094 1 96.31 16 GLU B C 1
ATOM 1733 O O . GLU B 1 16 ? 4.453 -31.219 -22.234 1 96.31 16 GLU B O 1
ATOM 1738 N N . ARG B 1 17 ? 2.311 -31.359 -22.828 1 95.62 17 ARG B N 1
ATOM 1739 C CA . ARG B 1 17 ? 1.851 -31.125 -21.469 1 95.62 17 ARG B CA 1
ATOM 1740 C C . ARG B 1 17 ? 0.581 -31.922 -21.172 1 95.62 17 ARG B C 1
ATOM 1742 O O . ARG B 1 17 ? -0.123 -32.344 -22.094 1 95.62 17 ARG B O 1
ATOM 1749 N N . ASP B 1 18 ? 0.4 -32.188 -19.891 1 95.75 18 ASP B N 1
ATOM 1750 C CA . ASP B 1 18 ? -0.9 -32.594 -19.359 1 95.75 18 ASP B CA 1
ATOM 1751 C C . ASP B 1 18 ? -1.519 -31.453 -18.531 1 95.75 18 ASP B C 1
ATOM 1753 O O . ASP B 1 18 ? -0.804 -30.703 -17.875 1 95.75 18 ASP B O 1
ATOM 1757 N N . TYR B 1 19 ? -2.791 -31.344 -18.641 1 96.62 19 TYR B N 1
ATOM 1758 C CA . TYR B 1 19 ? -3.5 -30.359 -17.828 1 96.62 19 TYR B CA 1
ATOM 1759 C C . TYR B 1 19 ? -4.672 -31 -17.094 1 96.62 19 TYR B C 1
ATOM 1761 O O . TYR B 1 19 ? -5.488 -31.688 -17.688 1 96.62 19 TYR B O 1
ATOM 1769 N N . THR B 1 20 ? -4.699 -30.859 -15.844 1 97 20 THR B N 1
ATOM 1770 C CA . THR B 1 20 ? -5.801 -31.266 -14.977 1 97 20 THR B CA 1
ATOM 1771 C C . THR B 1 20 ? -6.395 -30.078 -14.25 1 97 20 THR B C 1
ATOM 1773 O O . THR B 1 20 ? -5.672 -29.156 -13.859 1 97 20 THR B O 1
ATOM 1776 N N . GLU B 1 21 ? -7.684 -30 -14.062 1 97.94 21 GLU B N 1
ATOM 1777 C CA . GLU B 1 21 ? -8.375 -28.906 -13.375 1 97.94 21 GLU B CA 1
ATOM 1778 C C . GLU B 1 21 ? -9.461 -29.453 -12.453 1 97.94 21 GLU B C 1
ATOM 1780 O O . GLU B 1 21 ? -10.195 -30.375 -12.812 1 97.94 21 GLU B O 1
ATOM 1785 N N . VAL B 1 22 ? -9.578 -28.859 -11.266 1 97.5 22 VAL B N 1
ATOM 1786 C CA . VAL B 1 22 ? -10.609 -29.281 -10.32 1 97.5 22 VAL B CA 1
ATOM 1787 C C . VAL B 1 22 ? -11.211 -28.062 -9.633 1 97.5 22 VAL B C 1
ATOM 1789 O O . VAL B 1 22 ? -10.508 -27.109 -9.312 1 97.5 22 VAL B O 1
ATOM 1792 N N . LYS B 1 23 ? -12.516 -28.031 -9.547 1 97.69 23 LYS B N 1
ATOM 1793 C CA . LYS B 1 23 ? -13.203 -27.062 -8.695 1 97.69 23 LYS B CA 1
ATOM 1794 C C . LYS B 1 23 ? -13.32 -27.578 -7.266 1 97.69 23 LYS B C 1
ATOM 1796 O O . LYS B 1 23 ? -13.711 -28.719 -7.039 1 97.69 23 LYS B O 1
ATOM 1801 N N . VAL B 1 24 ? -12.938 -26.797 -6.383 1 97.69 24 VAL B N 1
ATOM 1802 C CA . VAL B 1 24 ? -12.953 -27.203 -4.98 1 97.69 24 VAL B CA 1
ATOM 1803 C C . VAL B 1 24 ? -13.875 -26.281 -4.188 1 97.69 24 VAL B C 1
ATOM 1805 O O . VAL B 1 24 ? -13.883 -25.062 -4.406 1 97.69 24 VAL B O 1
ATOM 1808 N N . ASN B 1 25 ? -14.758 -26.75 -3.312 1 97.31 25 ASN B N 1
ATOM 1809 C CA . ASN B 1 25 ? -15.625 -26.016 -2.406 1 97.31 25 ASN B CA 1
ATOM 1810 C C . ASN B 1 25 ? -15.781 -26.734 -1.066 1 97.31 25 ASN B C 1
ATOM 1812 O O . ASN B 1 25 ? -16.75 -27.469 -0.853 1 97.31 25 ASN B O 1
ATOM 1816 N N . ASN B 1 26 ? -14.852 -26.562 -0.223 1 96.5 26 ASN B N 1
ATOM 1817 C CA . ASN B 1 26 ? -14.914 -27.109 1.127 1 96.5 26 ASN B CA 1
ATOM 1818 C C . ASN B 1 26 ? -14.359 -26.141 2.158 1 96.5 26 ASN B C 1
ATOM 1820 O O . ASN B 1 26 ? -14.133 -24.969 1.851 1 96.5 26 ASN B O 1
ATOM 1824 N N . ASN B 1 27 ? -14.172 -26.516 3.389 1 95.44 27 ASN B N 1
ATOM 1825 C CA . ASN B 1 27 ? -13.789 -25.625 4.477 1 95.44 27 ASN B CA 1
ATOM 1826 C C . ASN B 1 27 ? -12.344 -25.141 4.328 1 95.44 27 ASN B C 1
ATOM 1828 O O . ASN B 1 27 ? -11.969 -24.125 4.891 1 95.44 27 ASN B O 1
ATOM 1832 N N . LYS B 1 28 ? -11.523 -25.781 3.51 1 95.19 28 LYS B N 1
ATOM 1833 C CA . LYS B 1 28 ? -10.102 -25.469 3.391 1 95.19 28 LYS B CA 1
ATOM 1834 C C . LYS B 1 28 ? -9.844 -24.562 2.189 1 95.19 28 LYS B C 1
ATOM 1836 O O . LYS B 1 28 ? -8.953 -23.719 2.23 1 95.19 28 LYS B O 1
ATOM 1841 N N . PHE B 1 29 ? -10.688 -24.781 1.201 1 97.81 29 PHE B N 1
ATOM 1842 C CA . PHE B 1 29 ? -10.43 -24.016 -0.01 1 97.81 29 PHE B CA 1
ATOM 1843 C C . PHE B 1 29 ? -11.68 -23.938 -0.874 1 97.81 29 PHE B C 1
ATOM 1845 O O . PHE B 1 29 ? -12.398 -24.922 -1.03 1 97.81 29 PHE B O 1
ATOM 1852 N N . LYS B 1 30 ? -12.008 -22.812 -1.362 1 98.31 30 LYS B N 1
ATOM 1853 C CA . LYS B 1 30 ? -13.062 -22.562 -2.348 1 98.31 30 LYS B CA 1
ATOM 1854 C C . LYS B 1 30 ? -12.5 -21.875 -3.584 1 98.31 30 LYS B C 1
ATOM 1856 O O . LYS B 1 30 ? -11.984 -20.75 -3.494 1 98.31 30 LYS B O 1
ATOM 1861 N N . GLY B 1 31 ? -12.469 -22.547 -4.75 1 98.62 31 GLY B N 1
ATOM 1862 C CA . GLY B 1 31 ? -11.922 -22.016 -5.984 1 98.62 31 GLY B CA 1
ATOM 1863 C C . GLY B 1 31 ? -11.555 -23.094 -6.992 1 98.62 31 GLY B C 1
ATOM 1864 O O . GLY B 1 31 ? -12.156 -24.156 -7.004 1 98.62 31 GLY B O 1
ATOM 1865 N N . ILE B 1 32 ? -10.75 -22.75 -7.914 1 98.69 32 ILE B N 1
ATOM 1866 C CA . ILE B 1 32 ? -10.305 -23.672 -8.953 1 98.69 32 ILE B CA 1
ATOM 1867 C C . ILE B 1 32 ? -8.805 -23.922 -8.82 1 98.69 32 ILE B C 1
ATOM 1869 O O . ILE B 1 32 ? -8.039 -22.984 -8.555 1 98.69 32 ILE B O 1
ATOM 1873 N N . ILE B 1 33 ? -8.406 -25.156 -8.945 1 98.69 33 ILE B N 1
ATOM 1874 C CA . ILE B 1 33 ? -7.004 -25.547 -9 1 98.69 33 ILE B CA 1
ATOM 1875 C C . ILE B 1 33 ? -6.688 -26.172 -10.359 1 98.69 33 ILE B C 1
ATOM 1877 O O . ILE B 1 33 ? -7.477 -26.953 -10.891 1 98.69 33 ILE B O 1
ATOM 1881 N N . GLY B 1 34 ? -5.637 -25.75 -10.93 1 98.44 34 GLY B N 1
ATOM 1882 C CA . GLY B 1 34 ? -5.121 -26.328 -12.156 1 98.44 34 GLY B CA 1
ATOM 1883 C C . GLY B 1 34 ? -3.693 -26.828 -12.023 1 98.44 34 GLY B C 1
ATOM 1884 O O . GLY B 1 34 ? -2.875 -26.203 -11.344 1 98.44 34 GLY B O 1
ATOM 1885 N N . LEU B 1 35 ? -3.414 -27.938 -12.656 1 98.38 35 LEU B N 1
ATOM 1886 C CA . LEU B 1 35 ? -2.068 -28.5 -12.648 1 98.38 35 LEU B CA 1
ATOM 1887 C C . LEU B 1 35 ? -1.562 -28.703 -14.07 1 98.38 35 LEU B C 1
ATOM 1889 O O . LEU B 1 35 ? -2.176 -29.438 -14.852 1 98.38 35 LEU B O 1
ATOM 1893 N N . ILE B 1 36 ? -0.564 -28.031 -14.375 1 97.94 36 ILE B N 1
ATOM 1894 C CA . ILE B 1 36 ? 0.135 -28.219 -15.641 1 97.94 36 ILE B CA 1
ATOM 1895 C C . ILE B 1 36 ? 1.352 -29.125 -15.43 1 97.94 36 ILE B C 1
ATOM 1897 O O . ILE B 1 36 ? 2.254 -28.781 -14.656 1 97.94 36 ILE B O 1
ATOM 1901 N N . THR B 1 37 ? 1.393 -30.25 -16.062 1 97.44 37 THR B N 1
ATOM 1902 C CA . THR B 1 37 ? 2.551 -31.141 -16.031 1 97.44 37 THR B CA 1
ATOM 1903 C C . THR B 1 37 ? 3.33 -31.031 -17.344 1 97.44 37 THR B C 1
ATOM 1905 O O . THR B 1 37 ? 2.816 -31.391 -18.406 1 97.44 37 THR B O 1
ATOM 1908 N N . MET B 1 38 ? 4.547 -30.594 -17.25 1 97.88 38 MET B N 1
ATOM 1909 C CA . MET B 1 38 ? 5.387 -30.375 -18.422 1 97.88 38 MET B CA 1
ATOM 1910 C C . MET B 1 38 ? 6.152 -31.641 -18.797 1 97.88 38 MET B C 1
ATOM 1912 O O . MET B 1 38 ? 7.27 -31.859 -18.328 1 97.88 38 MET B O 1
ATOM 1916 N N . LYS B 1 39 ? 5.555 -32.312 -19.734 1 97.31 39 LYS B N 1
ATOM 1917 C CA . LYS B 1 39 ? 6.258 -33.531 -20.188 1 97.31 39 LYS B CA 1
ATOM 1918 C C . LYS B 1 39 ? 7.535 -33.156 -20.938 1 97.31 39 LYS B C 1
ATOM 1920 O O . LYS B 1 39 ? 8.578 -33.781 -20.734 1 97.31 39 LYS B O 1
ATOM 1925 N N . LYS B 1 40 ? 7.398 -32.219 -21.859 1 97.94 40 LYS B N 1
ATOM 1926 C CA . LYS B 1 40 ? 8.523 -31.734 -22.641 1 97.94 40 LYS B CA 1
ATOM 1927 C C . LYS B 1 40 ? 8.43 -30.219 -22.828 1 97.94 40 LYS B C 1
ATOM 1929 O O . LYS B 1 40 ? 7.367 -29.703 -23.188 1 97.94 40 LYS B O 1
ATOM 1934 N N . VAL B 1 41 ? 9.531 -29.5 -22.562 1 98.06 41 VAL B N 1
ATOM 1935 C CA . VAL B 1 41 ? 9.586 -28.062 -22.812 1 98.06 41 VAL B CA 1
ATOM 1936 C C . VAL B 1 41 ? 10.625 -27.766 -23.891 1 98.06 41 VAL B C 1
ATOM 1938 O O . VAL B 1 41 ? 11.562 -28.547 -24.094 1 98.06 41 VAL B O 1
ATOM 1941 N N . LYS B 1 42 ? 10.445 -26.734 -24.625 1 97.94 42 LYS B N 1
ATOM 1942 C CA . LYS B 1 42 ? 11.383 -26.328 -25.672 1 97.94 42 LYS B CA 1
ATOM 1943 C C . LYS B 1 42 ? 12.766 -26.062 -25.094 1 97.94 42 LYS B C 1
ATOM 1945 O O . LYS B 1 42 ? 13.773 -26.516 -25.656 1 97.94 42 LYS B O 1
ATOM 1950 N N . GLU B 1 43 ? 12.836 -25.391 -24 1 98.19 43 GLU B N 1
ATOM 1951 C CA . GLU B 1 43 ? 14.039 -25.125 -23.219 1 98.19 43 GLU B CA 1
ATOM 1952 C C . GLU B 1 43 ? 13.695 -24.734 -21.781 1 98.19 43 GLU B C 1
ATOM 1954 O O . GLU B 1 43 ? 12.625 -24.172 -21.531 1 98.19 43 GLU B O 1
ATOM 1959 N N . PRO B 1 44 ? 14.562 -25.016 -20.875 1 98.31 44 PRO B N 1
ATOM 1960 C CA . PRO B 1 44 ? 14.297 -24.641 -19.484 1 98.31 44 PRO B CA 1
ATOM 1961 C C . PRO B 1 44 ? 14.109 -23.141 -19.312 1 98.31 44 PRO B C 1
ATOM 1963 O O . PRO B 1 44 ? 14.719 -22.344 -20.047 1 98.31 44 PRO B O 1
ATOM 1966 N N . LEU B 1 45 ? 13.258 -22.734 -18.422 1 98.12 45 LEU B N 1
ATOM 1967 C CA . LEU B 1 45 ? 13.078 -21.344 -18.062 1 98.12 45 LEU B CA 1
ATOM 1968 C C . LEU B 1 45 ? 13.859 -21 -16.797 1 98.12 45 LEU B C 1
ATOM 1970 O O . LEU B 1 45 ? 13.594 -21.562 -15.727 1 98.12 45 LEU B O 1
ATOM 1974 N N . LYS B 1 46 ? 14.789 -20.141 -16.906 1 98.12 46 LYS B N 1
ATOM 1975 C CA . LYS B 1 46 ? 15.586 -19.656 -15.789 1 98.12 46 LYS B CA 1
ATOM 1976 C C . LYS B 1 46 ? 15.164 -18.25 -15.391 1 98.12 46 LYS B C 1
ATOM 1978 O O . LYS B 1 46 ? 14.945 -17.391 -16.25 1 98.12 46 LYS B O 1
ATOM 1983 N N . VAL B 1 47 ? 14.977 -18.047 -14.086 1 97.81 47 VAL B N 1
ATOM 1984 C CA . VAL B 1 47 ? 14.57 -16.719 -13.617 1 97.81 47 VAL B CA 1
ATOM 1985 C C . VAL B 1 47 ? 15.484 -16.281 -12.469 1 97.81 47 VAL B C 1
ATOM 1987 O O . VAL B 1 47 ? 16.062 -17.109 -11.773 1 97.81 47 VAL B O 1
ATOM 1990 N N . ASN B 1 48 ? 15.68 -15.008 -12.344 1 97.12 48 ASN B N 1
ATOM 1991 C CA . ASN B 1 48 ? 16.359 -14.422 -11.188 1 97.12 48 ASN B CA 1
ATOM 1992 C C . ASN B 1 48 ? 15.367 -13.867 -10.172 1 97.12 48 ASN B C 1
ATOM 1994 O O . ASN B 1 48 ? 14.617 -12.938 -10.477 1 97.12 48 ASN B O 1
ATOM 1998 N N . VAL B 1 49 ? 15.297 -14.422 -8.992 1 95.56 49 VAL B N 1
ATOM 1999 C CA . VAL B 1 49 ? 14.359 -14.008 -7.953 1 95.56 49 VAL B CA 1
ATOM 2000 C C . VAL B 1 49 ? 15.102 -13.852 -6.625 1 95.56 49 VAL B C 1
ATOM 2002 O O . VAL B 1 49 ? 15.758 -14.789 -6.168 1 95.56 49 VAL B O 1
ATOM 2005 N N . VAL B 1 50 ? 14.891 -12.672 -5.977 1 95.06 50 VAL B N 1
ATOM 2006 C CA . VAL B 1 50 ? 15.492 -12.367 -4.68 1 95.06 50 VAL B CA 1
ATOM 2007 C C . VAL B 1 50 ? 16.984 -12.68 -4.723 1 95.06 50 VAL B C 1
ATOM 2009 O O . VAL B 1 50 ? 17.5 -13.375 -3.844 1 95.06 50 VAL B O 1
ATOM 2012 N N . GLY B 1 51 ? 17.625 -12.398 -5.805 1 93.19 51 GLY B N 1
ATOM 2013 C CA . GLY B 1 51 ? 19.078 -12.477 -5.934 1 93.19 51 GLY B CA 1
ATOM 2014 C C . GLY B 1 51 ? 19.578 -13.867 -6.262 1 93.19 51 GLY B C 1
ATOM 2015 O O . GLY B 1 51 ? 20.781 -14.141 -6.184 1 93.19 51 GLY B O 1
ATOM 2016 N N . GLN B 1 52 ? 18.719 -14.766 -6.578 1 95.88 52 GLN B N 1
ATOM 2017 C CA . GLN B 1 52 ? 19.125 -16.109 -6.957 1 95.88 52 GLN B CA 1
ATOM 2018 C C . GLN B 1 52 ? 18.578 -16.5 -8.32 1 95.88 52 GLN B C 1
ATOM 2020 O O . GLN B 1 52 ? 17.5 -16.047 -8.711 1 95.88 52 GLN B O 1
ATOM 2025 N N . THR B 1 53 ? 19.312 -17.328 -9.023 1 97.31 53 THR B N 1
ATOM 2026 C CA . THR B 1 53 ? 18.859 -17.859 -10.305 1 97.31 53 THR B CA 1
ATOM 2027 C C . THR B 1 53 ? 18.344 -19.281 -10.141 1 97.31 53 THR B C 1
ATOM 2029 O O . THR B 1 53 ? 19.031 -20.156 -9.609 1 97.31 53 THR B O 1
ATOM 2032 N N . ILE B 1 54 ? 17.141 -19.484 -10.594 1 97.62 54 ILE B N 1
ATOM 2033 C CA . ILE B 1 54 ? 16.562 -20.828 -10.453 1 97.62 54 ILE B CA 1
ATOM 2034 C C . ILE B 1 54 ? 15.875 -21.219 -11.758 1 97.62 54 ILE B C 1
ATOM 2036 O O . ILE B 1 54 ? 15.461 -20.359 -12.531 1 97.62 54 ILE B O 1
ATOM 2040 N N . VAL B 1 55 ? 15.828 -22.5 -12 1 98.44 55 VAL B N 1
ATOM 2041 C CA . VAL B 1 55 ? 15.055 -23.047 -13.117 1 98.44 55 VAL B CA 1
ATOM 2042 C C . VAL B 1 55 ? 13.633 -23.344 -12.648 1 98.44 55 VAL B C 1
ATOM 2044 O O . VAL B 1 55 ? 13.422 -24.141 -11.727 1 98.44 55 VAL B O 1
ATOM 2047 N N . VAL B 1 56 ? 12.617 -22.75 -13.336 1 98.5 56 VAL B N 1
ATOM 2048 C CA . VAL B 1 56 ? 11.266 -22.875 -12.805 1 98.5 56 VAL B CA 1
ATOM 2049 C C . VAL B 1 56 ? 10.391 -23.656 -13.789 1 98.5 56 VAL B C 1
ATOM 2051 O O . VAL B 1 56 ? 9.234 -23.969 -13.492 1 98.5 56 VAL B O 1
ATOM 2054 N N . ALA B 1 57 ? 10.914 -23.969 -14.977 1 98.44 57 ALA B N 1
ATOM 2055 C CA . ALA B 1 57 ? 10.273 -24.844 -15.953 1 98.44 57 ALA B CA 1
ATOM 2056 C C . ALA B 1 57 ? 11.305 -25.75 -16.625 1 98.44 57 ALA B C 1
ATOM 2058 O O . ALA B 1 57 ? 12.367 -25.281 -17.047 1 98.44 57 ALA B O 1
ATOM 2059 N N . ASP B 1 58 ? 11.055 -26.906 -16.656 1 98.5 58 ASP B N 1
ATOM 2060 C CA . ASP B 1 58 ? 11.852 -27.953 -17.281 1 98.5 58 ASP B CA 1
ATOM 2061 C C . ASP B 1 58 ? 11.023 -29.219 -17.531 1 98.5 58 ASP B C 1
ATOM 2063 O O . ASP B 1 58 ? 9.852 -29.281 -17.141 1 98.5 58 ASP B O 1
ATOM 2067 N N . ASP B 1 59 ? 11.641 -30.156 -18.266 1 98.38 59 ASP B N 1
ATOM 2068 C CA . ASP B 1 59 ? 10.961 -31.438 -18.453 1 98.38 59 ASP B CA 1
ATOM 2069 C C . ASP B 1 59 ? 10.562 -32.031 -17.109 1 98.38 59 ASP B C 1
ATOM 2071 O O . ASP B 1 59 ? 11.375 -32.094 -16.188 1 98.38 59 ASP B O 1
ATOM 2075 N N . ASN B 1 60 ? 9.234 -32.406 -16.969 1 98.12 60 ASN B N 1
ATOM 2076 C CA . ASN B 1 60 ? 8.656 -33.125 -15.836 1 98.12 60 ASN B CA 1
ATOM 2077 C C . ASN B 1 60 ? 8.406 -32.188 -14.648 1 98.12 60 ASN B C 1
ATOM 2079 O O . ASN B 1 60 ? 8.008 -32.656 -13.57 1 98.12 60 ASN B O 1
ATOM 2083 N N . TYR B 1 61 ? 8.68 -30.859 -14.812 1 98.56 61 TYR B N 1
ATOM 2084 C CA . TYR B 1 61 ? 8.234 -29.891 -13.805 1 98.56 61 TYR B CA 1
ATOM 2085 C C . TYR B 1 61 ? 6.723 -29.734 -13.836 1 98.56 61 TYR B C 1
ATOM 2087 O O . TYR B 1 61 ? 6.062 -30.172 -14.781 1 98.56 61 TYR B O 1
ATOM 2095 N N . GLN B 1 62 ? 6.172 -29.219 -12.789 1 98.5 62 GLN B N 1
ATOM 2096 C CA . GLN B 1 62 ? 4.746 -28.938 -12.703 1 98.5 62 GLN B CA 1
ATOM 2097 C C . GLN B 1 62 ? 4.496 -27.516 -12.234 1 98.5 62 GLN B C 1
ATOM 2099 O O . GLN B 1 62 ? 5.262 -26.969 -11.43 1 98.5 62 GLN B O 1
ATOM 2104 N N . TRP B 1 63 ? 3.516 -26.875 -12.766 1 98.69 63 TRP B N 1
ATOM 2105 C CA . TRP B 1 63 ? 2.98 -25.625 -12.25 1 98.69 63 TRP B CA 1
ATOM 2106 C C . TRP B 1 63 ? 1.585 -25.828 -11.672 1 98.69 63 TRP B C 1
ATOM 2108 O O . TRP B 1 63 ? 0.671 -26.266 -12.375 1 98.69 63 TRP B O 1
ATOM 2118 N N . LEU B 1 64 ? 1.479 -25.594 -10.414 1 98.81 64 LEU B N 1
ATOM 2119 C CA . LEU B 1 64 ? 0.186 -25.578 -9.734 1 98.81 64 LEU B CA 1
ATOM 2120 C C . LEU B 1 64 ? -0.448 -24.203 -9.781 1 98.81 64 LEU B C 1
ATOM 2122 O O . LEU B 1 64 ? 0.137 -23.234 -9.297 1 98.81 64 LEU B O 1
ATOM 2126 N N . GLN B 1 65 ? -1.578 -24.078 -10.414 1 98.69 65 GLN B N 1
ATOM 2127 C CA . GLN B 1 65 ? -2.342 -22.828 -10.477 1 98.69 65 GLN B CA 1
ATOM 2128 C C . GLN B 1 65 ? -3.48 -22.828 -9.461 1 98.69 65 GLN B C 1
ATOM 2130 O O . GLN B 1 65 ? -4.309 -23.75 -9.453 1 98.69 65 GLN B O 1
ATOM 2135 N N . ILE B 1 66 ? -3.512 -21.891 -8.602 1 98.88 66 ILE B N 1
ATOM 2136 C CA . ILE B 1 66 ? -4.547 -21.766 -7.574 1 98.88 66 ILE B CA 1
ATOM 2137 C C . ILE B 1 66 ? -5.305 -20.453 -7.758 1 98.88 66 ILE B C 1
ATOM 2139 O O . ILE B 1 66 ? -4.719 -19.375 -7.645 1 98.88 66 ILE B O 1
ATOM 2143 N N . VAL B 1 67 ? -6.605 -20.516 -8.031 1 98.81 67 VAL B N 1
ATOM 2144 C CA . VAL B 1 67 ? -7.473 -19.359 -8.234 1 98.81 67 VAL B CA 1
ATOM 2145 C C . VAL B 1 67 ? -8.586 -19.359 -7.184 1 98.81 67 VAL B C 1
ATOM 2147 O O . VAL B 1 67 ? -9.664 -19.906 -7.422 1 98.81 67 VAL B O 1
ATOM 2150 N N . PRO B 1 68 ? -8.344 -18.703 -6.047 1 98.75 68 PRO B N 1
ATOM 2151 C CA . PRO B 1 68 ? -9.359 -18.703 -4.992 1 98.75 68 PRO B CA 1
ATOM 2152 C C . PRO B 1 68 ? -10.57 -17.844 -5.355 1 98.75 68 PRO B C 1
ATOM 2154 O O . PRO B 1 68 ? -10.422 -16.781 -5.98 1 98.75 68 PRO B O 1
ATOM 2157 N N . ASP B 1 69 ? -11.68 -18.25 -4.895 1 98.25 69 ASP B N 1
ATOM 2158 C CA . ASP B 1 69 ? -12.922 -17.516 -5.098 1 98.25 69 ASP B CA 1
ATOM 2159 C C . ASP B 1 69 ? -12.93 -16.219 -4.297 1 98.25 69 ASP B C 1
ATOM 2161 O O . ASP B 1 69 ? -12.492 -16.188 -3.143 1 98.25 69 ASP B O 1
ATOM 2165 N N . LYS B 1 70 ? -13.359 -15.156 -4.91 1 97 70 LYS B N 1
ATOM 2166 C CA . LYS B 1 70 ? -13.648 -13.867 -4.289 1 97 70 LYS B CA 1
ATOM 2167 C C . LYS B 1 70 ? -12.391 -13.266 -3.66 1 97 70 LYS B C 1
ATOM 2169 O O . LYS B 1 70 ? -12.477 -12.555 -2.656 1 97 70 LYS B O 1
ATOM 2174 N N . LYS B 1 71 ? -11.242 -13.703 -4.109 1 98.19 71 LYS B N 1
ATOM 2175 C CA . LYS B 1 71 ? -9.977 -13.07 -3.719 1 98.19 71 LYS B CA 1
ATOM 2176 C C . LYS B 1 71 ? -9.398 -12.242 -4.859 1 98.19 71 LYS B C 1
ATOM 2178 O O . LYS B 1 71 ? -9.852 -12.352 -6.004 1 98.19 71 LYS B O 1
ATOM 2183 N N . ARG B 1 72 ? -8.484 -11.43 -4.559 1 98.56 72 ARG B N 1
ATOM 2184 C CA . ARG B 1 72 ? -7.902 -10.477 -5.504 1 98.56 72 ARG B CA 1
ATOM 2185 C C . ARG B 1 72 ? -6.477 -10.867 -5.867 1 98.56 72 ARG B C 1
ATOM 2187 O O . ARG B 1 72 ? -5.66 -10.008 -6.211 1 98.56 72 ARG B O 1
ATOM 2194 N N . TYR B 1 73 ? -6.148 -12.086 -5.688 1 98.81 73 TYR B N 1
ATOM 2195 C CA . TYR B 1 73 ? -4.855 -12.625 -6.094 1 98.81 73 TYR B CA 1
ATOM 2196 C C . TYR B 1 73 ? -4.98 -14.094 -6.496 1 98.81 73 TYR B C 1
ATOM 2198 O O . TYR B 1 73 ? -5.945 -14.766 -6.117 1 98.81 73 TYR B O 1
ATOM 2206 N N . SER B 1 74 ? -4.145 -14.586 -7.305 1 98.81 74 SER B N 1
ATOM 2207 C CA . SER B 1 74 ? -3.961 -15.992 -7.66 1 98.81 74 SER B CA 1
ATOM 2208 C C . SER B 1 74 ? -2.514 -16.422 -7.461 1 98.81 74 SER B C 1
ATOM 2210 O O . SER B 1 74 ? -1.63 -15.586 -7.266 1 98.81 74 SER B O 1
ATOM 2212 N N . ILE B 1 75 ? -2.318 -17.734 -7.418 1 98.88 75 ILE B N 1
ATOM 2213 C CA . ILE B 1 75 ? -0.987 -18.25 -7.109 1 98.88 75 ILE B CA 1
ATOM 2214 C C . ILE B 1 75 ? -0.564 -19.266 -8.18 1 98.88 75 ILE B C 1
ATOM 2216 O O . ILE B 1 75 ? -1.349 -20.125 -8.562 1 98.88 75 ILE B O 1
ATOM 2220 N N . THR B 1 76 ?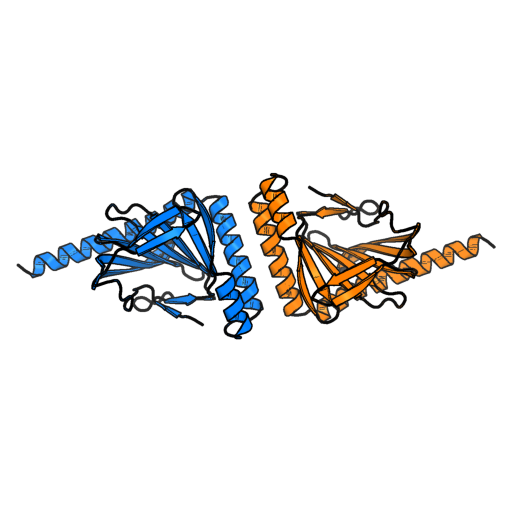 0.575 -19.125 -8.719 1 98.75 76 THR B N 1
ATOM 2221 C CA . THR B 1 76 ? 1.265 -20.172 -9.469 1 98.75 76 THR B CA 1
ATOM 2222 C C . THR B 1 76 ? 2.443 -20.719 -8.672 1 98.75 76 THR B C 1
ATOM 2224 O O . THR B 1 76 ? 3.361 -19.969 -8.32 1 98.75 76 THR B O 1
ATOM 2227 N N . VAL B 1 77 ? 2.357 -21.922 -8.328 1 98.88 77 VAL B N 1
ATOM 2228 C CA . VAL B 1 77 ? 3.471 -22.578 -7.648 1 98.88 77 VAL B CA 1
ATOM 2229 C C . VAL B 1 77 ? 4.266 -23.422 -8.648 1 98.88 77 VAL B C 1
ATOM 2231 O O . VAL B 1 77 ? 3.717 -24.312 -9.289 1 98.88 77 VAL B O 1
ATOM 2234 N N . MET B 1 78 ? 5.52 -23.109 -8.82 1 98.75 78 MET B N 1
ATOM 2235 C CA . MET B 1 78 ? 6.414 -23.875 -9.68 1 98.75 78 MET B CA 1
ATOM 2236 C C . MET B 1 78 ? 7.09 -25 -8.891 1 98.75 78 MET B C 1
ATOM 2238 O O . MET B 1 78 ? 7.719 -24.75 -7.863 1 98.75 78 MET B O 1
ATOM 2242 N N . LEU B 1 79 ? 6.91 -26.188 -9.344 1 98.75 79 LEU B N 1
ATOM 2243 C CA . LEU B 1 79 ? 7.414 -27.375 -8.648 1 98.75 79 LEU B CA 1
ATOM 2244 C C . LEU B 1 79 ? 8.414 -28.125 -9.516 1 98.75 79 LEU B C 1
ATOM 2246 O O . LEU B 1 79 ? 8.25 -28.203 -10.734 1 98.75 79 LEU B O 1
ATOM 2250 N N . ASP B 1 80 ? 9.391 -28.734 -8.922 1 98.5 80 ASP B N 1
ATOM 2251 C CA . ASP B 1 80 ? 10.336 -29.562 -9.672 1 98.5 80 ASP B CA 1
ATOM 2252 C C . ASP B 1 80 ? 9.773 -30.969 -9.898 1 98.5 80 ASP B C 1
ATOM 2254 O O . ASP B 1 80 ? 8.586 -31.219 -9.648 1 98.5 80 ASP B O 1
ATOM 2258 N N . GLU B 1 81 ? 10.586 -31.812 -10.492 1 97.44 81 GLU B N 1
ATOM 2259 C CA . GLU B 1 81 ? 10.133 -33.125 -10.898 1 97.44 81 GLU B CA 1
ATOM 2260 C C . GLU B 1 81 ? 9.75 -34 -9.695 1 97.44 81 GLU B C 1
ATOM 2262 O O . GLU B 1 81 ? 9.039 -35 -9.828 1 97.44 81 GLU B O 1
ATOM 2267 N N . GLN B 1 82 ? 10.211 -33.562 -8.469 1 97.12 82 GLN B N 1
ATOM 2268 C CA . GLN B 1 82 ? 9.891 -34.312 -7.25 1 97.12 82 GLN B CA 1
ATOM 2269 C C . GLN B 1 82 ? 8.672 -33.719 -6.551 1 97.12 82 GLN B C 1
ATOM 2271 O O . GLN B 1 82 ? 8.227 -34.25 -5.523 1 97.12 82 GLN B O 1
ATOM 2276 N N . GLY B 1 83 ? 8.125 -32.656 -7.102 1 97.31 83 GLY B N 1
ATOM 2277 C CA . GLY B 1 83 ? 6.969 -32.031 -6.496 1 97.31 83 GLY B CA 1
ATOM 2278 C C . GLY B 1 83 ? 7.336 -31.031 -5.41 1 97.31 83 GLY B C 1
ATOM 2279 O O . GLY B 1 83 ? 6.492 -30.656 -4.594 1 97.31 83 GLY B O 1
ATOM 2280 N N . SER B 1 84 ? 8.578 -30.672 -5.367 1 98.06 84 SER B N 1
ATOM 2281 C CA . SER B 1 84 ? 9.031 -29.688 -4.391 1 98.06 84 SER B CA 1
ATOM 2282 C C . SER B 1 84 ? 8.867 -28.266 -4.922 1 98.06 84 SER B C 1
ATOM 2284 O O . SER B 1 84 ? 9.32 -27.953 -6.023 1 98.06 84 SER B O 1
ATOM 2286 N N . PRO B 1 85 ? 8.281 -27.422 -4.098 1 98.75 85 PRO B N 1
ATOM 2287 C CA . PRO B 1 85 ? 8.109 -26.031 -4.559 1 98.75 85 PRO B CA 1
ATOM 2288 C C . PRO B 1 85 ? 9.445 -25.312 -4.758 1 98.75 85 PRO B C 1
ATOM 2290 O O . PRO B 1 85 ? 10.352 -25.453 -3.932 1 98.75 85 PRO B O 1
ATOM 2293 N N . LEU B 1 86 ? 9.531 -24.594 -5.859 1 98.69 86 LEU B N 1
ATOM 2294 C CA . LEU B 1 86 ? 10.703 -23.781 -6.191 1 98.69 86 LEU B CA 1
ATOM 2295 C C . LEU B 1 86 ? 10.414 -22.297 -6.008 1 98.69 86 LEU B C 1
ATOM 2297 O O . LEU B 1 86 ? 11.289 -21.531 -5.594 1 98.69 86 LEU B O 1
ATOM 2301 N N . GLU B 1 87 ? 9.234 -21.938 -6.328 1 98.5 87 GLU B N 1
ATOM 2302 C CA . GLU B 1 87 ? 8.805 -20.531 -6.352 1 98.5 87 GLU B CA 1
ATOM 2303 C C . GLU B 1 87 ? 7.289 -20.422 -6.215 1 98.5 87 GLU B C 1
ATOM 2305 O O . GLU B 1 87 ? 6.551 -21.25 -6.758 1 98.5 87 GLU B O 1
ATOM 2310 N N . TYR B 1 88 ? 6.832 -19.484 -5.418 1 98.81 88 TYR B N 1
ATOM 2311 C CA . TYR B 1 88 ? 5.434 -19.094 -5.312 1 98.81 88 TYR B CA 1
ATOM 2312 C C . TYR B 1 88 ? 5.199 -17.734 -5.957 1 98.81 88 TYR B C 1
ATOM 2314 O O . TYR B 1 88 ? 5.758 -16.734 -5.516 1 98.81 88 TYR B O 1
ATOM 2322 N N . TYR B 1 89 ? 4.461 -17.703 -7 1 98.44 89 TYR B N 1
ATOM 2323 C CA . TYR B 1 89 ? 4.184 -16.484 -7.77 1 98.44 89 TYR B CA 1
ATOM 2324 C C . TYR B 1 89 ? 2.764 -16 -7.52 1 98.44 89 TYR B C 1
ATOM 2326 O O . TYR B 1 89 ? 1.8 -16.594 -8.016 1 98.44 89 TYR B O 1
ATOM 2334 N N . PHE B 1 90 ? 2.594 -14.898 -6.754 1 98.88 90 PHE B N 1
ATOM 2335 C CA . PHE B 1 90 ? 1.289 -14.305 -6.477 1 98.88 90 PHE B CA 1
ATOM 2336 C C . PHE B 1 90 ? 0.976 -13.195 -7.473 1 98.88 90 PHE B C 1
ATOM 2338 O O . PHE B 1 90 ? 1.656 -12.164 -7.496 1 98.88 90 PHE B O 1
ATOM 2345 N N . ASP B 1 91 ? -0 -13.383 -8.25 1 98.62 91 ASP B N 1
ATOM 2346 C CA . ASP B 1 91 ? -0.512 -12.344 -9.141 1 98.62 91 ASP B CA 1
ATOM 2347 C C . ASP B 1 91 ? -1.606 -11.523 -8.461 1 98.62 91 ASP B C 1
ATOM 2349 O O . ASP B 1 91 ? -2.605 -12.078 -7.996 1 98.62 91 ASP B O 1
ATOM 2353 N N . ILE B 1 92 ? -1.445 -10.234 -8.375 1 98.81 92 ILE B N 1
ATOM 2354 C CA . ILE B 1 92 ? -2.518 -9.359 -7.906 1 98.81 92 ILE B CA 1
ATOM 2355 C C . ILE B 1 92 ? -3.508 -9.109 -9.039 1 98.81 92 ILE B C 1
ATOM 2357 O O . ILE B 1 92 ? -3.109 -8.789 -10.164 1 98.81 92 ILE B O 1
ATOM 2361 N N . ASN B 1 93 ? -4.812 -9.289 -8.758 1 98.75 93 ASN B N 1
ATOM 2362 C CA . ASN B 1 93 ? -5.828 -9.258 -9.805 1 98.75 93 ASN B CA 1
ATOM 2363 C C . ASN B 1 93 ? -6.949 -8.273 -9.469 1 98.75 93 ASN B C 1
ATOM 2365 O O . ASN B 1 93 ? -7.188 -7.977 -8.297 1 98.75 93 ASN B O 1
ATOM 2369 N N . ILE B 1 94 ? -7.578 -7.797 -10.508 1 98 94 ILE B N 1
ATOM 2370 C CA . ILE B 1 94 ? -8.852 -7.109 -10.312 1 98 94 ILE B CA 1
ATOM 2371 C C . ILE B 1 94 ? -9.891 -8.086 -9.773 1 98 94 ILE B C 1
ATOM 2373 O O . ILE B 1 94 ? -10.602 -7.785 -8.812 1 98 94 ILE B O 1
ATOM 2377 N N . LYS B 1 95 ? -9.891 -9.203 -10.383 1 97.94 95 LYS B N 1
ATOM 2378 C CA . LYS B 1 95 ? -10.797 -10.266 -9.945 1 97.94 95 LYS B CA 1
ATOM 2379 C C . LYS B 1 95 ? -10.359 -11.625 -10.492 1 97.94 95 LYS B C 1
ATOM 2381 O O . LYS B 1 95 ? -9.602 -11.695 -11.461 1 97.94 95 LYS B O 1
ATOM 2386 N N . ASN B 1 96 ? -10.82 -12.664 -9.828 1 98.56 96 ASN B N 1
ATOM 2387 C CA . ASN B 1 96 ? -10.688 -14.047 -10.258 1 98.56 96 ASN B CA 1
ATOM 2388 C C . ASN B 1 96 ? -12 -14.594 -10.812 1 98.56 96 ASN B C 1
ATOM 2390 O O . ASN B 1 96 ? -13.07 -14.32 -10.258 1 98.56 96 ASN B O 1
ATOM 2394 N N . ILE B 1 97 ? -11.945 -15.188 -11.883 1 98.06 97 ILE B N 1
ATOM 2395 C CA . ILE B 1 97 ? -13.109 -15.836 -12.477 1 98.06 97 ILE B CA 1
ATOM 2396 C C . ILE B 1 97 ? -12.945 -17.344 -12.414 1 98.06 97 ILE B C 1
ATOM 2398 O O . ILE B 1 97 ? -12.195 -17.938 -13.211 1 98.06 97 ILE B O 1
ATOM 2402 N N . THR B 1 98 ? -13.688 -18 -11.523 1 97.94 98 THR B N 1
ATOM 2403 C CA . THR B 1 98 ? -13.516 -19.406 -11.227 1 97.94 98 THR B CA 1
ATOM 2404 C C . THR B 1 98 ? -14.547 -20.25 -11.969 1 97.94 98 THR B C 1
ATOM 2406 O O . THR B 1 98 ? -15.312 -21 -11.352 1 97.94 98 THR B O 1
ATOM 2409 N N . GLN B 1 99 ? -14.523 -20.141 -13.242 1 95.94 99 GLN B N 1
ATOM 2410 C CA . GLN B 1 99 ? -15.352 -20.984 -14.109 1 95.94 99 GLN B CA 1
ATOM 2411 C C . GLN B 1 99 ? -14.57 -22.203 -14.602 1 95.94 99 GLN B C 1
ATOM 2413 O O . GLN B 1 99 ? -13.586 -22.062 -15.336 1 95.94 99 GLN B O 1
ATOM 2418 N N . LYS B 1 100 ? -15.023 -23.391 -14.266 1 95 100 LYS B N 1
ATOM 2419 C CA . LYS B 1 100 ? -14.336 -24.625 -14.664 1 95 100 LYS B CA 1
ATOM 2420 C C . LYS B 1 100 ? -14.133 -24.672 -16.172 1 95 100 LYS B C 1
ATOM 2422 O O . LYS B 1 100 ? -15.047 -24.344 -16.938 1 95 100 LYS B O 1
ATOM 2427 N N . GLY B 1 101 ? -13.008 -24.984 -16.625 1 94.69 101 GLY B N 1
ATOM 2428 C CA . GLY B 1 101 ? -12.656 -25.078 -18.031 1 94.69 101 GLY B CA 1
ATOM 2429 C C . GLY B 1 101 ? -12.289 -23.734 -18.625 1 94.69 101 GLY B C 1
ATOM 2430 O O . GLY B 1 101 ? -11.727 -23.672 -19.719 1 94.69 101 GLY B O 1
ATOM 2431 N N . LYS B 1 102 ? -12.617 -22.672 -17.922 1 95.88 102 LYS B N 1
ATOM 2432 C CA . LYS B 1 102 ? -12.336 -21.312 -18.391 1 95.88 102 LYS B CA 1
ATOM 2433 C C . LYS B 1 102 ? -11.859 -20.422 -17.25 1 95.88 102 LYS B C 1
ATOM 2435 O O . LYS B 1 102 ? -12.242 -19.25 -17.172 1 95.88 102 LYS B O 1
ATOM 2440 N N . ALA B 1 103 ? -11.242 -21.047 -16.266 1 97.5 103 ALA B N 1
ATOM 2441 C CA . ALA B 1 103 ? -10.734 -20.266 -15.141 1 97.5 103 ALA B CA 1
ATOM 2442 C C . ALA B 1 103 ? -9.703 -19.234 -15.617 1 97.5 103 ALA B C 1
ATOM 2444 O O . ALA B 1 103 ? -8.867 -19.547 -16.469 1 97.5 103 ALA B O 1
ATOM 2445 N N . ARG B 1 104 ? -9.82 -17.984 -15.109 1 97.56 104 ARG B N 1
ATOM 2446 C CA . ARG B 1 104 ? -8.961 -16.875 -15.539 1 97.56 104 ARG B CA 1
ATOM 2447 C C . ARG B 1 104 ? -8.984 -15.742 -14.523 1 97.56 104 ARG B C 1
ATOM 2449 O O . ARG B 1 104 ? -9.812 -15.727 -13.609 1 97.56 104 ARG B O 1
ATOM 2456 N N . THR B 1 105 ? -8.016 -14.945 -14.633 1 97.94 105 THR B N 1
ATOM 2457 C CA . THR B 1 105 ? -7.926 -13.781 -13.758 1 97.94 105 THR B CA 1
ATOM 2458 C C . THR B 1 105 ? -7.805 -12.5 -14.57 1 97.94 105 THR B C 1
ATOM 2460 O O . THR B 1 105 ? -7.352 -12.531 -15.719 1 97.94 105 THR B O 1
ATOM 2463 N N . VAL B 1 106 ? -8.367 -11.453 -14.078 1 97.88 106 VAL B N 1
ATOM 2464 C CA . VAL B 1 106 ? -8.117 -10.125 -14.633 1 97.88 106 VAL B CA 1
ATOM 2465 C C . VAL B 1 106 ? -6.953 -9.469 -13.898 1 97.88 106 VAL B C 1
ATOM 2467 O O . VAL B 1 106 ? -7.129 -8.945 -12.789 1 97.88 106 VAL B O 1
ATOM 2470 N N . ASP B 1 107 ? -5.871 -9.406 -14.555 1 97.44 107 ASP B N 1
ATOM 2471 C CA . ASP B 1 107 ? -4.559 -9.141 -13.969 1 97.44 107 ASP B CA 1
ATOM 2472 C C . ASP B 1 107 ? -4.34 -7.645 -13.758 1 97.44 107 ASP B C 1
ATOM 2474 O O . ASP B 1 107 ? -4.703 -6.832 -14.609 1 97.44 107 ASP B O 1
ATOM 2478 N N . LEU B 1 108 ? -3.693 -7.203 -12.648 1 97.44 108 LEU B N 1
ATOM 2479 C CA . LEU B 1 108 ? -3.402 -5.809 -12.328 1 97.44 108 LEU B CA 1
ATOM 2480 C C . LEU B 1 108 ? -1.926 -5.496 -12.547 1 97.44 108 LEU B C 1
ATOM 2482 O O . LEU B 1 108 ? -1.461 -4.402 -12.219 1 97.44 108 LEU B O 1
ATOM 2486 N N . CYS B 1 109 ? -1.159 -6.488 -13.047 1 96.44 109 CYS B N 1
ATOM 2487 C CA . CYS B 1 109 ? 0.203 -6.289 -13.531 1 96.44 109 CYS B CA 1
ATOM 2488 C C . CYS B 1 109 ? 1.205 -6.383 -12.383 1 96.44 109 CYS B C 1
ATOM 2490 O O . CYS B 1 109 ? 2.41 -6.488 -12.617 1 96.44 109 CYS B O 1
ATOM 2492 N N . LEU B 1 110 ? 0.849 -6.25 -11.125 1 98.62 110 LEU B N 1
ATOM 2493 C CA . LEU B 1 110 ? 1.751 -6.273 -9.984 1 98.62 110 LEU B CA 1
ATOM 2494 C C . LEU B 1 110 ? 1.819 -7.668 -9.367 1 98.62 110 LEU B C 1
ATOM 2496 O O . LEU B 1 110 ? 0.797 -8.344 -9.242 1 98.62 110 LEU B O 1
ATOM 2500 N N . ASP B 1 111 ? 2.996 -8.102 -8.953 1 98.69 111 ASP B N 1
ATOM 2501 C CA . ASP B 1 111 ? 3.174 -9.461 -8.453 1 98.69 111 ASP B CA 1
ATOM 2502 C C . ASP B 1 111 ? 4.082 -9.484 -7.227 1 98.69 111 ASP B C 1
ATOM 2504 O O . ASP B 1 111 ? 4.934 -8.602 -7.062 1 98.69 111 ASP B O 1
ATOM 2508 N N . VAL B 1 112 ? 3.877 -10.484 -6.375 1 98.88 112 VAL B N 1
ATOM 2509 C CA . VAL B 1 112 ? 4.785 -10.828 -5.289 1 98.88 112 VAL B CA 1
ATOM 2510 C C . VAL B 1 112 ? 5.371 -12.219 -5.523 1 98.88 112 VAL B C 1
ATOM 2512 O O . VAL B 1 112 ? 4.629 -13.188 -5.68 1 98.88 112 VAL B O 1
ATOM 2515 N N . ILE B 1 113 ? 6.648 -12.312 -5.598 1 98.81 113 ILE B N 1
ATOM 2516 C CA . ILE B 1 113 ? 7.32 -13.594 -5.781 1 98.81 113 ILE B CA 1
ATOM 2517 C C . ILE B 1 113 ? 7.98 -14.023 -4.473 1 98.81 113 ILE B C 1
ATOM 2519 O O . ILE B 1 113 ? 8.656 -13.219 -3.82 1 98.81 113 ILE B O 1
ATOM 2523 N N . VAL B 1 114 ? 7.758 -15.242 -4.09 1 98.69 114 VAL B N 1
ATOM 2524 C CA . VAL B 1 114 ? 8.234 -15.75 -2.811 1 98.69 114 VAL B CA 1
ATOM 2525 C C . VAL B 1 114 ? 9.039 -17.031 -3.029 1 98.69 114 VAL B C 1
ATOM 2527 O O . VAL B 1 114 ? 8.656 -17.891 -3.822 1 98.69 114 VAL B O 1
ATOM 2530 N N . LEU B 1 115 ? 10.164 -17.141 -2.396 1 98.62 115 LEU B N 1
ATOM 2531 C CA . LEU B 1 115 ? 10.953 -18.375 -2.371 1 98.62 115 LEU B CA 1
ATOM 2532 C C . LEU B 1 115 ? 10.477 -19.297 -1.266 1 98.62 115 LEU B C 1
ATOM 2534 O O . LEU B 1 115 ? 9.758 -18.891 -0.358 1 98.62 115 LEU B O 1
ATOM 2538 N N . PRO B 1 116 ? 10.852 -20.531 -1.344 1 98.38 116 PRO B N 1
ATOM 2539 C CA . PRO B 1 116 ? 10.406 -21.5 -0.341 1 98.38 116 PRO B CA 1
ATOM 2540 C C . PRO B 1 116 ? 10.812 -21.109 1.079 1 98.38 116 PRO B C 1
ATOM 2542 O O . PRO B 1 116 ? 10.125 -21.469 2.039 1 98.38 116 PRO B O 1
ATOM 2545 N N . ASN B 1 117 ? 11.812 -20.328 1.224 1 97.62 117 ASN B N 1
ATOM 2546 C CA . ASN B 1 117 ? 12.273 -19.938 2.551 1 97.62 117 ASN B CA 1
ATOM 2547 C C . ASN B 1 117 ? 11.531 -18.703 3.061 1 97.62 117 ASN B C 1
ATOM 2549 O O . ASN B 1 117 ? 11.812 -18.203 4.156 1 97.62 117 ASN B O 1
ATOM 2553 N N . GLY B 1 118 ? 10.695 -18.141 2.254 1 97.94 118 GLY B N 1
ATOM 2554 C CA . GLY B 1 118 ? 9.844 -17.047 2.699 1 97.94 118 GLY B CA 1
ATOM 2555 C C . GLY B 1 118 ? 10.344 -15.688 2.262 1 97.94 118 GLY B C 1
ATOM 2556 O O . GLY B 1 118 ? 9.633 -14.688 2.391 1 97.94 118 GLY B O 1
ATOM 2557 N N . LYS B 1 119 ? 11.586 -15.625 1.76 1 97.94 119 LYS B N 1
ATOM 2558 C CA . LYS B 1 119 ? 12.039 -14.359 1.192 1 97.94 119 LYS B CA 1
ATOM 2559 C C . LYS B 1 119 ? 11.211 -13.977 -0.03 1 97.94 119 LYS B C 1
ATOM 2561 O O . LYS B 1 119 ? 10.844 -14.836 -0.834 1 97.94 119 LYS B O 1
ATOM 2566 N N . TYR B 1 120 ? 10.898 -12.703 -0.124 1 98.5 120 TYR B N 1
ATOM 2567 C CA . TYR B 1 120 ? 10.023 -12.297 -1.217 1 98.5 120 TYR B CA 1
ATOM 2568 C C . TYR B 1 120 ? 10.484 -10.984 -1.829 1 98.5 120 TYR B C 1
ATOM 2570 O O . TYR B 1 120 ? 11.367 -10.312 -1.283 1 98.5 120 TYR B O 1
ATOM 2578 N N . GLU B 1 121 ? 9.945 -10.695 -2.957 1 98.25 121 GLU B N 1
ATOM 2579 C CA . GLU B 1 121 ? 10.133 -9.406 -3.615 1 98.25 121 GLU B CA 1
ATOM 2580 C C . GLU B 1 121 ? 8.875 -8.984 -4.371 1 98.25 121 GLU B C 1
ATOM 2582 O O . GLU B 1 121 ? 8.117 -9.828 -4.84 1 98.25 121 GLU B O 1
ATOM 2587 N N . LEU B 1 122 ? 8.609 -7.684 -4.363 1 98.38 122 LEU B N 1
ATOM 2588 C CA . LEU B 1 122 ? 7.578 -7.062 -5.191 1 98.38 122 LEU B CA 1
ATOM 2589 C C . LEU B 1 122 ? 8.117 -6.75 -6.582 1 98.38 122 LEU B C 1
ATOM 2591 O O . LEU B 1 122 ? 9.156 -6.102 -6.723 1 98.38 122 LEU B O 1
ATOM 2595 N N . VAL B 1 123 ? 7.445 -7.242 -7.66 1 98.06 123 VAL B N 1
ATOM 2596 C CA . VAL B 1 123 ? 7.98 -7.059 -9.008 1 98.06 123 VAL B CA 1
ATOM 2597 C C . VAL B 1 123 ? 6.906 -6.457 -9.906 1 98.06 123 VAL B C 1
ATOM 2599 O O . VAL B 1 123 ? 5.715 -6.504 -9.586 1 98.06 123 VAL B O 1
ATOM 2602 N N . ASP B 1 124 ? 7.371 -5.809 -11.086 1 98.06 124 ASP B N 1
ATOM 2603 C CA . ASP B 1 124 ? 6.547 -5.281 -12.172 1 98.06 124 ASP B CA 1
ATOM 2604 C C . ASP B 1 124 ? 5.871 -3.975 -11.758 1 98.06 124 ASP B C 1
ATOM 2606 O O . ASP B 1 124 ? 4.762 -3.676 -12.203 1 98.06 124 ASP B O 1
ATOM 2610 N N . GLU B 1 125 ? 6.461 -3.207 -10.781 1 97.75 125 GLU B N 1
ATOM 2611 C CA . GLU B 1 125 ? 5.953 -1.889 -10.414 1 97.75 125 GLU B CA 1
ATOM 2612 C C . GLU B 1 125 ? 5.926 -0.95 -11.617 1 97.75 125 GLU B C 1
ATOM 2614 O O . GLU B 1 125 ? 4.996 -0.155 -11.766 1 97.75 125 GLU B O 1
ATOM 2619 N N . ASP B 1 126 ? 6.988 -1.059 -12.461 1 97.56 126 ASP B N 1
ATOM 2620 C CA . ASP B 1 126 ? 7.027 -0.243 -13.672 1 97.56 126 ASP B CA 1
ATOM 2621 C C . ASP B 1 126 ? 5.859 -0.577 -14.594 1 97.56 126 ASP B C 1
ATOM 2623 O O . ASP B 1 126 ? 5.285 0.313 -15.227 1 97.56 126 ASP B O 1
ATOM 2627 N N . ASP B 1 127 ? 5.594 -1.891 -14.727 1 97.88 127 ASP B N 1
ATOM 2628 C CA . ASP B 1 127 ? 4.469 -2.316 -15.555 1 97.88 127 ASP B CA 1
ATOM 2629 C C . ASP B 1 127 ? 3.152 -1.758 -15.023 1 97.88 127 ASP B C 1
ATOM 2631 O O . ASP B 1 127 ? 2.299 -1.323 -15.797 1 97.88 127 ASP B O 1
ATOM 2635 N N . LEU B 1 128 ? 2.965 -1.771 -13.766 1 98.06 128 LEU B N 1
ATOM 2636 C CA . LEU B 1 128 ? 1.775 -1.205 -13.141 1 98.06 128 LEU B CA 1
ATOM 2637 C C . LEU B 1 128 ? 1.661 0.286 -13.438 1 98.06 128 LEU B C 1
ATOM 2639 O O . LEU B 1 128 ? 0.584 0.772 -13.789 1 98.06 128 LEU B O 1
ATOM 2643 N N . LEU B 1 129 ? 2.766 1.015 -13.305 1 97.5 129 LEU B N 1
ATOM 2644 C CA . LEU B 1 129 ? 2.781 2.447 -13.578 1 97.5 129 LEU B CA 1
ATOM 2645 C C . LEU B 1 129 ? 2.426 2.727 -15.031 1 97.5 129 LEU B C 1
ATOM 2647 O O . LEU B 1 129 ? 1.671 3.656 -15.32 1 97.5 129 LEU B O 1
ATOM 2651 N N . ARG B 1 130 ? 3.023 1.966 -15.906 1 97.75 130 ARG B N 1
ATOM 2652 C CA . ARG B 1 130 ? 2.73 2.119 -17.328 1 97.75 130 ARG B CA 1
ATOM 2653 C C . ARG B 1 130 ? 1.248 1.896 -17.609 1 97.75 130 ARG B C 1
ATOM 2655 O O . ARG B 1 130 ? 0.654 2.594 -18.438 1 97.75 130 ARG B O 1
ATOM 2662 N N . ALA B 1 131 ? 0.652 0.835 -17.016 1 97.81 131 ALA B N 1
ATOM 2663 C CA . ALA B 1 131 ? -0.774 0.562 -17.172 1 97.81 131 ALA B CA 1
ATOM 2664 C C . ALA B 1 131 ? -1.614 1.754 -16.719 1 97.81 131 ALA B C 1
ATOM 2666 O O . ALA B 1 131 ? -2.639 2.066 -17.344 1 97.81 131 ALA B O 1
ATOM 2667 N N . LEU B 1 132 ? -1.205 2.42 -15.648 1 97.31 132 LEU B N 1
ATOM 2668 C CA . LEU B 1 132 ? -1.897 3.613 -15.172 1 97.31 132 LEU B CA 1
ATOM 2669 C C . LEU B 1 132 ? -1.768 4.754 -16.172 1 97.31 132 LEU B C 1
ATOM 2671 O O . LEU B 1 132 ? -2.766 5.371 -16.547 1 97.31 132 LEU B O 1
ATOM 2675 N N . GLU B 1 133 ? -0.531 4.973 -16.625 1 97.69 133 GLU B N 1
ATOM 2676 C CA . GLU B 1 133 ? -0.237 6.094 -17.516 1 97.69 133 GLU B CA 1
ATOM 2677 C C . GLU B 1 133 ? -0.942 5.926 -18.859 1 97.69 133 GLU B C 1
ATOM 2679 O O . GLU B 1 133 ? -1.344 6.914 -19.484 1 97.69 133 GLU B O 1
ATOM 2684 N N . SER B 1 134 ? -1.116 4.684 -19.312 1 97.75 134 SER B N 1
ATOM 2685 C CA . SER B 1 134 ? -1.782 4.406 -20.578 1 97.75 134 SER B CA 1
ATOM 2686 C C . SER B 1 134 ? -3.287 4.246 -20.391 1 97.75 134 SER B C 1
ATOM 2688 O O . SER B 1 134 ? -3.992 3.82 -21.297 1 97.75 134 SER B O 1
ATOM 2690 N N . LYS B 1 135 ? -3.797 4.41 -19.203 1 96.81 135 LYS B N 1
ATOM 2691 C CA . LYS B 1 135 ? -5.215 4.441 -18.844 1 96.81 135 LYS B CA 1
ATOM 2692 C C . LYS B 1 135 ? -5.848 3.061 -18.969 1 96.81 135 LYS B C 1
ATOM 2694 O O . LYS B 1 135 ? -7.027 2.943 -19.312 1 96.81 135 LYS B O 1
ATOM 2699 N N . GLN B 1 136 ? -5.012 2.07 -18.859 1 97.06 136 GLN B N 1
ATOM 2700 C CA . GLN B 1 136 ? -5.535 0.708 -18.844 1 97.06 136 GLN B CA 1
ATOM 2701 C C . GLN B 1 136 ? -6.156 0.367 -17.484 1 97.06 136 GLN B C 1
ATOM 2703 O O . GLN B 1 136 ? -7 -0.525 -17.406 1 97.06 136 GLN B O 1
ATOM 2708 N N . ILE B 1 137 ? -5.699 1.042 -16.438 1 97.44 137 ILE B N 1
ATOM 2709 C CA . ILE B 1 137 ? -6.285 0.913 -15.109 1 97.44 137 ILE B CA 1
ATOM 2710 C C . ILE B 1 137 ? -6.543 2.299 -14.516 1 97.44 137 ILE B C 1
ATOM 2712 O O . ILE B 1 137 ? -5.949 3.287 -14.961 1 97.44 137 ILE B O 1
ATOM 2716 N N . SER B 1 138 ? -7.445 2.346 -13.547 1 97.25 138 SER B N 1
ATOM 2717 C CA . SER B 1 138 ? -7.742 3.594 -12.852 1 97.25 138 SER B CA 1
ATOM 2718 C C . SER B 1 138 ? -6.758 3.842 -11.719 1 97.25 138 SER B C 1
ATOM 2720 O O . SER B 1 138 ? -6.02 2.938 -11.312 1 97.25 138 SER B O 1
ATOM 2722 N N . LYS B 1 139 ? -6.699 5.059 -11.203 1 96.5 139 LYS B N 1
ATOM 2723 C CA . LYS B 1 139 ? -5.902 5.359 -10.016 1 96.5 139 LYS B CA 1
ATOM 2724 C C . LYS B 1 139 ? -6.324 4.496 -8.836 1 96.5 139 LYS B C 1
ATOM 2726 O O . LYS B 1 139 ? -5.48 4.055 -8.047 1 96.5 139 LYS B O 1
ATOM 2731 N N . LYS B 1 140 ? -7.656 4.348 -8.727 1 97.81 140 LYS B N 1
ATOM 2732 C CA . LYS B 1 140 ? -8.164 3.49 -7.66 1 97.81 140 LYS B CA 1
ATOM 2733 C C . LYS B 1 140 ? -7.559 2.092 -7.738 1 97.81 140 LYS B C 1
ATOM 2735 O O . LYS B 1 140 ? -7.07 1.564 -6.738 1 97.81 140 LYS B O 1
ATOM 2740 N N . GLN B 1 141 ? -7.594 1.548 -8.898 1 98.06 141 GLN B N 1
ATOM 2741 C CA . GLN B 1 141 ? -7.051 0.21 -9.109 1 98.06 141 GLN B CA 1
ATOM 2742 C C . GLN B 1 141 ? -5.547 0.178 -8.852 1 98.06 141 GLN B C 1
ATOM 2744 O O . GLN B 1 141 ? -5.027 -0.802 -8.312 1 98.06 141 GLN B O 1
ATOM 2749 N N . TYR B 1 142 ? -4.891 1.243 -9.312 1 98.38 142 TYR B N 1
ATOM 2750 C CA . TYR B 1 142 ? -3.461 1.39 -9.055 1 98.38 142 TYR B CA 1
ATOM 2751 C C . TYR B 1 142 ? -3.16 1.298 -7.562 1 98.38 142 TYR B C 1
ATOM 2753 O O . TYR B 1 142 ? -2.299 0.521 -7.145 1 98.38 142 TYR B O 1
ATOM 2761 N N . HIS B 1 143 ? -3.814 2.006 -6.77 1 98.56 143 HIS B N 1
ATOM 2762 C CA . HIS B 1 143 ? -3.605 2.014 -5.324 1 98.56 143 HIS B CA 1
ATOM 2763 C C . HIS B 1 143 ? -4.027 0.689 -4.699 1 98.56 143 HIS B C 1
ATOM 2765 O O . HIS B 1 143 ? -3.359 0.185 -3.793 1 98.56 143 HIS B O 1
ATOM 2771 N N . GLU B 1 144 ? -5.098 0.154 -5.137 1 98.5 144 GLU B N 1
ATOM 2772 C CA . GLU B 1 144 ? -5.559 -1.138 -4.637 1 98.5 144 GLU B CA 1
ATOM 2773 C C . GLU B 1 144 ? -4.5 -2.219 -4.848 1 98.5 144 GLU B C 1
ATOM 2775 O O . GLU B 1 144 ? -4.32 -3.094 -3.998 1 98.5 144 GLU B O 1
ATOM 2780 N N . ALA B 1 145 ? -3.852 -2.186 -6 1 98.69 145 ALA B N 1
ATOM 2781 C CA . ALA B 1 145 ? -2.807 -3.168 -6.281 1 98.69 145 ALA B CA 1
ATOM 2782 C C . ALA B 1 145 ? -1.749 -3.174 -5.184 1 98.69 145 ALA B C 1
ATOM 2784 O O . ALA B 1 145 ? -1.367 -4.234 -4.684 1 98.69 145 ALA B O 1
ATOM 2785 N N . TYR B 1 146 ? -1.332 -2 -4.809 1 98.5 146 TYR B N 1
ATOM 2786 C CA . TYR B 1 146 ? -0.316 -1.893 -3.766 1 98.5 146 TYR B CA 1
ATOM 2787 C C . TYR B 1 146 ? -0.864 -2.35 -2.42 1 98.5 146 TYR B C 1
ATOM 2789 O O . TYR B 1 146 ? -0.156 -2.992 -1.64 1 98.5 146 TYR B O 1
ATOM 2797 N N . ILE B 1 147 ? -2.059 -1.98 -2.129 1 98.69 147 ILE B N 1
ATOM 2798 C CA . ILE B 1 147 ? -2.674 -2.373 -0.867 1 98.69 147 ILE B CA 1
ATOM 2799 C C . ILE B 1 147 ? -2.723 -3.896 -0.768 1 98.69 147 ILE B C 1
ATOM 2801 O O . ILE B 1 147 ? -2.275 -4.477 0.225 1 98.69 147 ILE B O 1
ATOM 2805 N N . ILE B 1 148 ? -3.188 -4.523 -1.799 1 98.75 148 ILE B N 1
ATOM 2806 C CA . ILE B 1 148 ? -3.307 -5.977 -1.812 1 98.75 148 ILE B CA 1
ATOM 2807 C C . ILE B 1 148 ? -1.92 -6.609 -1.709 1 98.75 148 ILE B C 1
ATOM 2809 O O . ILE B 1 148 ? -1.726 -7.574 -0.965 1 98.75 148 ILE B O 1
ATOM 2813 N N . ALA B 1 149 ? -0.964 -6.086 -2.477 1 98.81 149 ALA B N 1
ATOM 2814 C CA . ALA B 1 149 ? 0.399 -6.609 -2.438 1 98.81 149 ALA B CA 1
ATOM 2815 C C . ALA B 1 149 ? 0.959 -6.57 -1.019 1 98.81 149 ALA B C 1
ATOM 2817 O O . ALA B 1 149 ? 1.504 -7.566 -0.534 1 98.81 149 ALA B O 1
ATOM 2818 N N . HIS B 1 150 ? 0.83 -5.457 -0.352 1 98.62 150 HIS B N 1
ATOM 2819 C CA . HIS B 1 150 ? 1.4 -5.324 0.983 1 98.62 150 HIS B CA 1
ATOM 2820 C C . HIS B 1 150 ? 0.64 -6.172 1.997 1 98.62 150 HIS B C 1
ATOM 2822 O O . HIS B 1 150 ? 1.23 -6.691 2.947 1 98.62 150 HIS B O 1
ATOM 2828 N N . GLN B 1 151 ? -0.63 -6.316 1.817 1 98.62 151 GLN B N 1
ATOM 2829 C CA . GLN B 1 151 ? -1.383 -7.242 2.654 1 98.62 151 GLN B CA 1
ATOM 2830 C C . GLN B 1 151 ? -0.863 -8.672 2.502 1 98.62 151 GLN B C 1
ATOM 2832 O O . GLN B 1 151 ? -0.736 -9.398 3.486 1 98.62 151 GLN B O 1
ATOM 2837 N N . LEU B 1 152 ? -0.639 -9.055 1.269 1 98.62 152 LEU B N 1
ATOM 2838 C CA . LEU B 1 152 ? -0.094 -10.383 1.008 1 98.62 152 LEU B CA 1
ATOM 2839 C C . LEU B 1 152 ? 1.273 -10.547 1.663 1 98.62 152 LEU B C 1
ATOM 2841 O O . LEU B 1 152 ? 1.55 -11.578 2.283 1 98.62 152 LEU B O 1
ATOM 2845 N N . MET B 1 153 ? 2.129 -9.562 1.519 1 98.62 153 MET B N 1
ATOM 2846 C CA . MET B 1 153 ? 3.471 -9.625 2.09 1 98.62 153 MET B CA 1
ATOM 2847 C C . MET B 1 153 ? 3.414 -9.695 3.611 1 98.62 153 MET B C 1
ATOM 2849 O O . MET B 1 153 ? 4.215 -10.398 4.234 1 98.62 153 MET B O 1
ATOM 2853 N N . MET B 1 154 ? 2.449 -9.047 4.211 1 98.25 154 MET B N 1
ATOM 2854 C CA . MET B 1 154 ? 2.236 -9.164 5.648 1 98.25 154 MET B CA 1
ATOM 2855 C C . MET B 1 154 ? 1.878 -10.602 6.027 1 98.25 154 MET B C 1
ATOM 2857 O O . MET B 1 154 ? 2.369 -11.125 7.031 1 98.25 154 MET B O 1
ATOM 2861 N N . LYS B 1 155 ? 0.98 -11.18 5.25 1 97.94 155 LYS B N 1
ATOM 2862 C CA . LYS B 1 155 ? 0.584 -12.562 5.5 1 97.94 155 LYS B CA 1
ATOM 2863 C C . LYS B 1 155 ? 1.778 -13.508 5.395 1 97.94 155 LYS B C 1
ATOM 2865 O O . LYS B 1 155 ? 1.934 -14.422 6.211 1 97.94 155 LYS B O 1
ATOM 2870 N N . ILE B 1 156 ? 2.611 -13.289 4.41 1 98.44 156 ILE B N 1
ATOM 2871 C CA . ILE B 1 156 ? 3.809 -14.094 4.211 1 98.44 156 ILE B CA 1
ATOM 2872 C C . ILE B 1 156 ? 4.742 -13.938 5.406 1 98.44 156 ILE B C 1
ATOM 2874 O O . ILE B 1 156 ? 5.234 -14.93 5.953 1 98.44 156 ILE B O 1
ATOM 2878 N N . ASP B 1 157 ? 4.957 -12.711 5.855 1 97.62 157 ASP B N 1
ATOM 2879 C CA . ASP B 1 157 ? 5.832 -12.438 6.988 1 97.62 157 ASP B CA 1
ATOM 2880 C C . ASP B 1 157 ? 5.285 -13.07 8.266 1 97.62 157 ASP B C 1
ATOM 2882 O O . ASP B 1 157 ? 6.055 -13.523 9.117 1 97.62 157 ASP B O 1
ATOM 2886 N N . ASN B 1 158 ? 4.008 -13.102 8.367 1 97.5 158 ASN B N 1
ATOM 2887 C CA . ASN B 1 158 ? 3.369 -13.531 9.609 1 97.5 158 ASN B CA 1
ATOM 2888 C C . ASN B 1 158 ? 3.318 -15.055 9.711 1 97.5 158 ASN B C 1
ATOM 2890 O O . ASN B 1 158 ? 3.543 -15.617 10.781 1 97.5 158 ASN B O 1
ATOM 2894 N N . ASP B 1 159 ? 2.99 -15.734 8.57 1 97.94 159 ASP B N 1
ATOM 2895 C CA . ASP B 1 159 ? 2.777 -17.188 8.641 1 97.94 159 ASP B CA 1
ATOM 2896 C C . ASP B 1 159 ? 2.92 -17.828 7.266 1 97.94 159 ASP B C 1
ATOM 2898 O O . ASP B 1 159 ? 2.004 -18.5 6.793 1 97.94 159 ASP B O 1
ATOM 2902 N N . PHE B 1 160 ? 4.137 -17.859 6.746 1 98.31 160 PHE B N 1
ATOM 2903 C CA . PHE B 1 160 ? 4.359 -18.453 5.438 1 98.31 160 PHE B CA 1
ATOM 2904 C C . PHE B 1 160 ? 4.234 -19.969 5.516 1 98.31 160 PH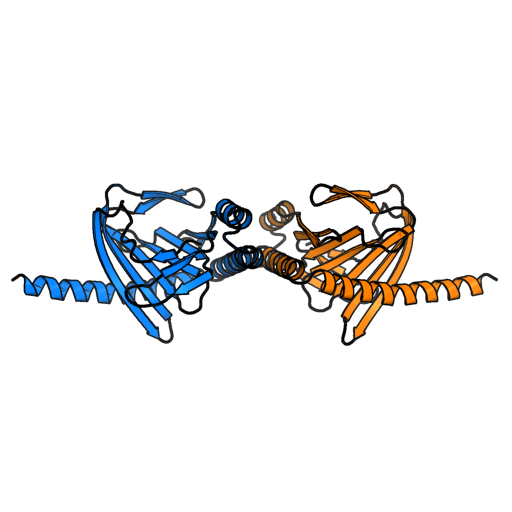E B C 1
ATOM 2906 O O . PHE B 1 160 ? 3.684 -20.609 4.609 1 98.31 160 PHE B O 1
ATOM 2913 N N . PRO B 1 161 ? 4.66 -20.656 6.555 1 98.38 161 PRO B N 1
ATOM 2914 C CA . PRO B 1 161 ? 4.477 -22.109 6.641 1 98.38 161 PRO B CA 1
ATOM 2915 C C . PRO B 1 161 ? 3.01 -22.516 6.562 1 98.38 161 PRO B C 1
ATOM 2917 O O . PRO B 1 161 ? 2.68 -23.516 5.91 1 98.38 161 PRO B O 1
ATOM 2920 N N . GLY B 1 162 ? 2.18 -21.719 7.262 1 98.38 162 GLY B N 1
ATOM 2921 C CA . GLY B 1 162 ? 0.756 -22 7.148 1 98.38 162 GLY B CA 1
ATOM 2922 C C . GLY B 1 162 ? 0.228 -21.859 5.738 1 98.38 162 GLY B C 1
ATOM 2923 O O . GLY B 1 162 ? -0.579 -22.672 5.277 1 98.38 162 GLY B O 1
ATOM 2924 N N . MET B 1 163 ? 0.696 -20.875 5.043 1 98.38 163 MET B N 1
ATOM 2925 C CA . MET B 1 163 ? 0.325 -20.656 3.646 1 98.38 163 MET B CA 1
ATOM 2926 C C . MET B 1 163 ? 0.809 -21.812 2.777 1 98.38 163 MET B C 1
ATOM 2928 O O . MET B 1 163 ? 0.077 -22.297 1.908 1 98.38 163 MET B O 1
ATOM 2932 N N . GLN B 1 164 ? 2.02 -22.203 3.021 1 98.62 164 GLN B N 1
ATOM 2933 C CA . GLN B 1 164 ? 2.582 -23.328 2.287 1 98.62 164 GLN B CA 1
ATOM 2934 C C . GLN B 1 164 ? 1.753 -24.594 2.5 1 98.62 164 GLN B C 1
ATOM 2936 O O . GLN B 1 164 ? 1.515 -25.359 1.559 1 98.62 164 GLN B O 1
ATOM 2941 N N . ASP B 1 165 ? 1.315 -24.781 3.74 1 98.12 165 ASP B N 1
ATOM 2942 C CA . ASP B 1 165 ? 0.501 -25.953 4.051 1 98.12 165 ASP B CA 1
ATOM 2943 C C . ASP B 1 165 ? -0.795 -25.953 3.244 1 98.12 165 ASP B C 1
ATOM 2945 O O . ASP B 1 165 ? -1.205 -26.984 2.715 1 98.12 165 ASP B O 1
ATOM 2949 N N . ASN B 1 166 ? -1.433 -24.828 3.164 1 98.06 166 ASN B N 1
ATOM 2950 C CA . ASN B 1 166 ? -2.678 -24.703 2.414 1 98.06 166 ASN B CA 1
ATOM 2951 C C . ASN B 1 166 ? -2.459 -24.938 0.921 1 98.06 166 ASN B C 1
ATOM 2953 O O . ASN B 1 166 ? -3.285 -25.562 0.259 1 98.06 166 ASN B O 1
ATOM 2957 N N . ILE B 1 167 ? -1.351 -24.422 0.444 1 98.5 167 ILE B N 1
ATOM 2958 C CA . ILE B 1 167 ? -1.005 -24.578 -0.965 1 98.5 167 ILE B CA 1
ATOM 2959 C C . ILE B 1 167 ? -0.736 -26.047 -1.271 1 98.5 167 ILE B C 1
ATOM 2961 O O . ILE B 1 167 ? -1.208 -26.578 -2.281 1 98.5 167 ILE B O 1
ATOM 2965 N N . MET B 1 168 ? -0.026 -26.688 -0.347 1 97.81 168 MET B N 1
ATOM 2966 C CA . MET B 1 168 ? 0.29 -28.094 -0.554 1 97.81 168 MET B CA 1
ATOM 2967 C C . MET B 1 168 ? -0.961 -28.953 -0.422 1 97.81 168 MET B C 1
ATOM 2969 O O . MET B 1 168 ? -1.07 -30 -1.064 1 97.81 168 MET B O 1
ATOM 2973 N N . TYR B 1 169 ? -1.881 -28.531 0.39 1 98.06 169 TYR B N 1
ATOM 2974 C CA . TYR B 1 169 ? -3.176 -29.203 0.405 1 98.06 169 TYR B CA 1
ATOM 2975 C C . TYR B 1 169 ? -3.793 -29.234 -0.988 1 98.06 169 TYR B C 1
ATOM 2977 O O . TYR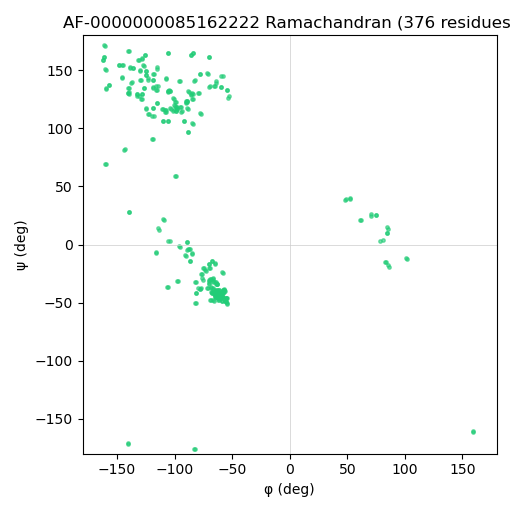 B 1 169 ? -4.289 -30.266 -1.436 1 98.06 169 TYR B O 1
ATOM 2985 N N . CYS B 1 170 ? -3.756 -28.109 -1.664 1 98.38 170 CYS B N 1
ATOM 2986 C CA . CYS B 1 170 ? -4.285 -28 -3.02 1 98.38 170 CYS B CA 1
ATOM 2987 C C . CYS B 1 170 ? -3.512 -28.906 -3.975 1 98.38 170 CYS B C 1
ATOM 2989 O O . CYS B 1 170 ? -4.105 -29.562 -4.828 1 98.38 170 CYS B O 1
ATOM 2991 N N . TYR B 1 171 ? -2.234 -28.953 -3.82 1 98.56 171 TYR B N 1
ATOM 2992 C CA . TYR B 1 171 ? -1.393 -29.781 -4.664 1 98.56 171 TYR B CA 1
ATOM 2993 C C . TYR B 1 171 ? -1.755 -31.266 -4.496 1 98.56 171 TYR B C 1
ATOM 2995 O O . TYR B 1 171 ? -1.925 -31.984 -5.484 1 98.56 171 TYR B O 1
ATOM 3003 N N . ASN B 1 172 ? -1.863 -31.656 -3.215 1 97.5 172 ASN B N 1
ATOM 3004 C CA . ASN B 1 172 ? -2.182 -33.062 -2.934 1 97.5 172 ASN B CA 1
ATOM 3005 C C . ASN B 1 172 ? -3.561 -33.438 -3.467 1 97.5 172 ASN B C 1
ATOM 3007 O O . ASN B 1 172 ? -3.746 -34.531 -3.994 1 97.5 172 ASN B O 1
ATOM 3011 N N . LYS B 1 173 ? -4.438 -32.562 -3.33 1 96.62 173 LYS B N 1
ATOM 3012 C CA . LYS B 1 173 ? -5.797 -32.812 -3.807 1 96.62 173 LYS B CA 1
ATOM 3013 C C . LYS B 1 173 ? -5.816 -33.031 -5.316 1 96.62 173 LYS B C 1
ATOM 3015 O O . LYS B 1 173 ? -6.438 -34 -5.793 1 96.62 173 LYS B O 1
ATOM 3020 N N . ILE B 1 174 ? -5.102 -32.219 -6.055 1 97.75 174 ILE B N 1
ATOM 3021 C CA . ILE B 1 174 ? -5.188 -32.312 -7.508 1 97.75 174 ILE B CA 1
ATOM 3022 C C . ILE B 1 174 ? -4.285 -33.438 -8.008 1 97.75 174 ILE B C 1
ATOM 3024 O O . ILE B 1 174 ? -4.559 -34.031 -9.047 1 97.75 174 ILE B O 1
ATOM 3028 N N . LYS B 1 175 ? -3.209 -33.656 -7.32 1 95.62 175 LYS B N 1
ATOM 3029 C CA . LYS B 1 175 ? -2.334 -34.75 -7.68 1 95.62 175 LYS B CA 1
ATOM 3030 C C . LYS B 1 175 ? -3.094 -36.094 -7.672 1 95.62 175 LYS B C 1
ATOM 3032 O O . LYS B 1 175 ? -2.869 -36.938 -8.531 1 95.62 175 LYS B O 1
ATOM 3037 N N . ARG B 1 176 ? -3.973 -36.281 -6.711 1 93.75 176 ARG B N 1
ATOM 3038 C CA . ARG B 1 176 ? -4.805 -37.469 -6.637 1 93.75 176 ARG B CA 1
ATOM 3039 C C . ARG B 1 176 ? -5.688 -37.594 -7.875 1 93.75 176 ARG B C 1
ATOM 3041 O O . ARG B 1 176 ? -5.824 -38.688 -8.43 1 93.75 176 ARG B O 1
ATOM 3048 N N . LYS B 1 177 ? -6.262 -36.531 -8.242 1 92.06 177 LYS B N 1
ATOM 3049 C CA . LYS B 1 177 ? -7.09 -36.5 -9.445 1 92.06 177 LYS B CA 1
ATOM 3050 C C . LYS B 1 177 ? -6.258 -36.812 -10.688 1 92.06 177 LYS B C 1
ATOM 3052 O O . LYS B 1 177 ? -6.695 -37.594 -11.555 1 92.06 177 LYS B O 1
ATOM 3057 N N . TYR B 1 178 ? -5.094 -36.25 -10.82 1 92.25 178 TYR B N 1
ATOM 3058 C CA . TYR B 1 178 ? -4.18 -36.469 -11.938 1 92.25 178 TYR B CA 1
ATOM 3059 C C . TYR B 1 178 ? -3.811 -37.938 -12.078 1 92.25 178 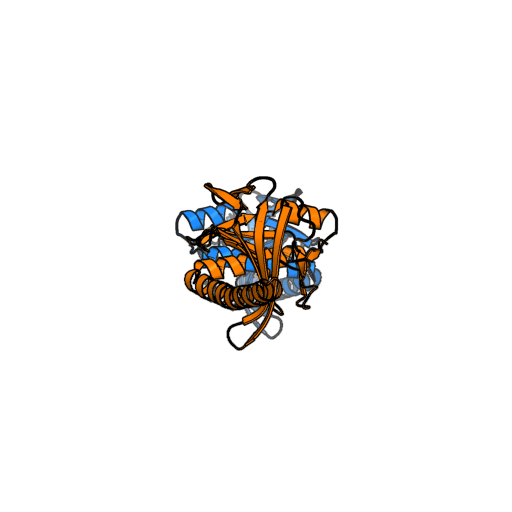TYR B C 1
ATOM 3061 O O . TYR B 1 178 ? -3.83 -38.469 -13.18 1 92.25 178 TYR B O 1
ATOM 3069 N N . LEU B 1 179 ? -3.492 -38.594 -10.938 1 90.19 179 LEU B N 1
ATOM 3070 C CA . LEU B 1 179 ? -3.105 -40 -10.93 1 90.19 179 LEU B CA 1
ATOM 3071 C C . LEU B 1 179 ? -4.289 -40.875 -11.297 1 90.19 179 LEU B C 1
ATOM 3073 O O . LEU B 1 179 ? -4.121 -41.906 -11.984 1 90.19 179 LEU B O 1
ATOM 3077 N N . SER B 1 180 ? -5.43 -40.562 -10.891 1 87.62 180 SER B N 1
ATOM 3078 C CA . SER B 1 180 ? -6.633 -41.312 -11.219 1 87.62 180 SER B CA 1
ATOM 3079 C C . SER B 1 180 ? -6.949 -41.219 -12.711 1 87.62 180 SER B C 1
ATOM 3081 O O . SER B 1 180 ? -7.371 -42.219 -13.32 1 87.62 180 SER B O 1
ATOM 3083 N N . ASP B 1 181 ? -6.75 -40.125 -13.336 1 86.12 181 ASP B N 1
ATOM 3084 C CA . ASP B 1 181 ? -6.992 -39.938 -14.766 1 86.12 181 ASP B CA 1
ATOM 3085 C C . ASP B 1 181 ? -6 -40.719 -15.602 1 86.12 181 ASP B C 1
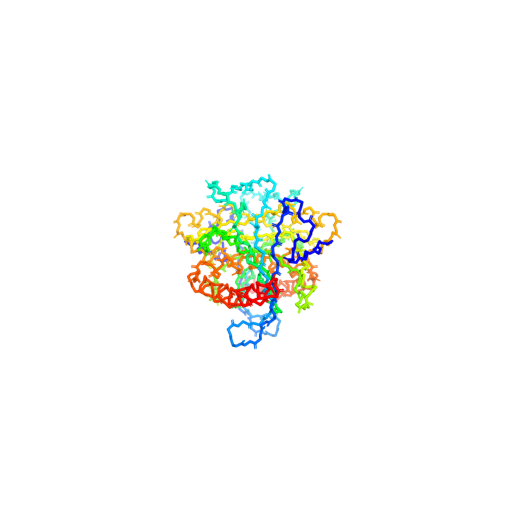ATOM 3087 O O . ASP B 1 181 ? -6.344 -41.219 -16.688 1 86.12 181 ASP B O 1
ATOM 3091 N N . LYS B 1 182 ? -4.785 -41 -15.219 1 83.56 182 LYS B N 1
ATOM 3092 C CA . LYS B 1 182 ? -3.758 -41.75 -15.945 1 83.56 182 LYS B CA 1
ATOM 3093 C C . LYS B 1 182 ? -4.012 -43.25 -15.875 1 83.56 182 LYS B C 1
ATOM 3095 O O . LYS B 1 182 ? -3.699 -44 -16.812 1 83.56 182 LYS B O 1
ATOM 3100 N N . HIS B 1 183 ? -4.457 -43.656 -14.742 1 76.81 183 HIS B N 1
ATOM 3101 C CA . HIS B 1 183 ? -4.789 -45.094 -14.609 1 76.81 183 HIS B CA 1
ATOM 3102 C C . HIS B 1 183 ? -5.973 -45.438 -15.5 1 76.81 183 HIS B C 1
ATOM 3104 O O . HIS B 1 183 ? -6.012 -46.562 -16.062 1 76.81 183 HIS B O 1
ATOM 3110 N N . THR B 1 184 ? -6.812 -44.562 -15.695 1 69.31 184 THR B N 1
ATOM 3111 C CA . THR B 1 184 ? -7.984 -44.844 -16.531 1 69.31 184 THR B CA 1
ATOM 3112 C C . THR B 1 184 ? -7.613 -44.844 -18 1 69.31 184 THR B C 1
ATOM 3114 O O . THR B 1 184 ? -8.195 -45.594 -18.797 1 69.31 184 THR B O 1
ATOM 3117 N N . THR B 1 185 ? -6.629 -44.125 -18.453 1 60.88 185 THR B N 1
ATOM 3118 C CA . THR B 1 185 ? -6.23 -44.062 -19.859 1 60.88 185 THR B CA 1
ATOM 3119 C C . THR B 1 185 ? -5.395 -45.281 -20.219 1 60.88 185 THR B C 1
ATOM 3121 O O . THR B 1 185 ? -5.465 -45.781 -21.359 1 60.88 185 THR B O 1
ATOM 3124 N N . HIS B 1 186 ? -4.48 -45.875 -19.406 1 56.41 186 HIS B N 1
ATOM 3125 C CA . HIS B 1 186 ? -3.676 -47.031 -19.719 1 56.41 186 HIS B CA 1
ATOM 3126 C C . HIS B 1 186 ? -4.543 -48.281 -19.859 1 56.41 186 HIS B C 1
ATOM 3128 O O . HIS B 1 186 ? -4.195 -49.219 -20.578 1 56.41 186 HIS B O 1
ATOM 3134 N N . HIS B 1 187 ? -5.602 -48.375 -19.203 1 52.94 187 HIS B N 1
ATOM 3135 C CA . HIS B 1 187 ? -6.402 -49.594 -19.344 1 52.94 187 HIS B CA 1
ATOM 3136 C C . HIS B 1 187 ? -7.148 -49.594 -20.672 1 52.94 187 HIS B C 1
ATOM 3138 O O . HIS B 1 187 ? -7.594 -50.656 -21.125 1 52.94 187 HIS B O 1
ATOM 3144 N N . HIS B 1 188 ? -7.328 -48.438 -21.297 1 47.72 188 HIS B N 1
ATOM 3145 C CA . HIS B 1 188 ? -8.086 -48.594 -22.531 1 47.72 188 HIS B CA 1
ATOM 3146 C C . HIS B 1 188 ? -7.172 -48.938 -23.703 1 47.72 188 HIS B C 1
ATOM 3148 O O . HIS B 1 188 ? -7.645 -49.156 -24.828 1 47.72 188 HIS B O 1
ATOM 3154 N N . ARG B 1 189 ? -5.84 -48.812 -23.656 1 50.06 189 ARG B N 1
ATOM 3155 C CA . ARG B 1 189 ? -5.027 -49.156 -24.828 1 50.06 189 ARG B CA 1
ATOM 3156 C C . ARG B 1 189 ? -4.648 -50.625 -24.828 1 50.06 189 ARG B C 1
ATOM 3158 O O . ARG B 1 189 ? -3.975 -51.094 -25.734 1 50.06 189 ARG B O 1
ATOM 3165 N N . SER B 1 190 ? -5.004 -51.312 -23.812 1 35.16 190 SER B N 1
ATOM 3166 C CA . SER B 1 190 ? -4.77 -52.75 -24.047 1 35.16 190 SER B CA 1
ATOM 3167 C C . SER B 1 190 ? -5.934 -53.375 -24.797 1 35.16 190 SER B C 1
ATOM 3169 O O . SER B 1 190 ? -7.094 -53.062 -24.547 1 35.16 190 SER B O 1
#

Foldseek 3Di:
DDKDFPQCVPVQQQPDWDKFKDADDDPLAGFMKMKIFRQATNDWDWDAFPRDIDTQDGHQKMWIWAFGAPDQWIWIFGADNVRHTAKIKIFGFPHWDRDPPGTITHGLQWIWMAGPVLDIDIDRLVVNVVCPVVVVDDVVSSVVSVVSVVVVNVVSVVPVVVVVVSSVVSVVVRVVVVVVVVVVVVVVVD/DDKDFPQCVPVQQQPDWDKDKDADDDPLAGFMKMKIFRQATNDWDWDAFPRDIDTQDGHQKMWIWAFGAPDQWIWIFGADNVRHTAKIKIFGFPHWDRDPPGTITHGLQWIWMAGPVLDIDIDRLVVNVVCPVVVVDDVVSSVVSVVSVVVVNVVSVVPVVVVVVSSVVSVVVRVVVVVVVVVVVVVVVD

Secondary structure (DSSP, 8-state):
-EEEETT-TT-TTEEEEEEEEEEEESSS-EEEEEEEEEEEESS-EEEEETTEEEEEE-TT-EEEEEEETT-SEEEEEEE-TTS-EEEEEEEEEEEEE--TTS-EEEEEEEEEEE-TTS-EEEE-HHHHHHHHHTTSS-HHHHHHHHHHHHHHHHHHHHHHHHHHHHHHHHHHHHHHHHHHHHHHHHTT--/-EEEETT-TT-TTEEEEEEEEEEEESSS-EEEEEEEEEEEESS-EEEEETTEEEEEE-TT-EEEEEEETT-SEEEEEEE-TTS-EEEEEEEEEEEEE--TTS-EEEEEEEEEEE-TTS-EEEE-HHHHHHHHHTTSS-HHHHHHHHHHHHHHHHHHHHHHHHHHHHHHHHHHHHHHHHHHHHHHHHTT--